Protein AF-A0A365MPL0-F1 (afdb_monomer)

Sequence (201 aa):
MAAFGKLQAALAAATNEVTVAAANINFDFTLVKYEAPKEFRPIEGYLTTTRKQDAETGNSHVVARRLGALFSGICPDSPNLIGAYGARVSEISKTATQKVSQEYSKSIFASYVGVDATSIWAAATSSTTAIHVHLLACMLAELWDASEATSIWAELVAERRKEISYRLEQEEALHFGLASAAVQQEITRDQLASWDASARA

Structure (mmCIF, N/CA/C/O backbone):
data_AF-A0A365MPL0-F1
#
_entry.id   AF-A0A365MPL0-F1
#
loop_
_atom_site.group_PDB
_atom_site.id
_atom_site.type_symbol
_atom_site.label_atom_id
_atom_site.label_alt_id
_atom_site.label_comp_id
_atom_site.label_asym_id
_atom_site.label_entity_id
_atom_site.label_seq_id
_atom_site.pdbx_PDB_ins_code
_atom_site.Cartn_x
_atom_site.Cartn_y
_atom_site.Cartn_z
_atom_site.occupancy
_atom_site.B_iso_or_equiv
_atom_site.auth_seq_id
_atom_site.auth_comp_id
_atom_site.auth_asym_id
_atom_site.auth_atom_id
_atom_site.pdbx_PDB_model_num
ATOM 1 N N . MET A 1 1 ? -11.851 19.244 19.433 1.00 38.84 1 MET A N 1
ATOM 2 C CA . MET A 1 1 ? -11.043 19.418 20.664 1.00 38.84 1 MET A CA 1
ATOM 3 C C . MET A 1 1 ? -11.535 18.565 21.839 1.00 38.84 1 MET A C 1
ATOM 5 O O . MET A 1 1 ? -10.701 17.934 22.464 1.00 38.84 1 MET A O 1
ATOM 9 N N . ALA A 1 2 ? -12.842 18.465 22.130 1.00 38.34 2 ALA A N 1
ATOM 10 C CA . ALA A 1 2 ? -13.335 17.670 23.273 1.00 38.34 2 ALA A CA 1
ATOM 11 C C . ALA A 1 2 ? -13.286 16.132 23.086 1.00 38.34 2 ALA A C 1
ATOM 13 O O . ALA A 1 2 ? -13.093 15.412 24.060 1.00 38.34 2 ALA A O 1
ATOM 14 N N . ALA A 1 3 ? -13.419 15.628 21.852 1.00 39.94 3 ALA A N 1
ATOM 15 C CA . ALA A 1 3 ? -13.413 14.185 21.562 1.00 39.94 3 ALA A CA 1
ATOM 16 C C . ALA A 1 3 ? -12.040 13.526 21.806 1.00 39.94 3 ALA A C 1
ATOM 18 O O . ALA A 1 3 ? -11.967 12.444 22.374 1.00 39.94 3 ALA A O 1
ATOM 19 N N . PHE A 1 4 ? -10.945 14.223 21.480 1.00 42.00 4 PHE A N 1
ATOM 20 C CA . PHE A 1 4 ? -9.581 13.749 21.747 1.00 42.00 4 PHE A CA 1
ATOM 21 C C . PHE A 1 4 ? -9.313 13.566 23.245 1.00 42.00 4 PHE A C 1
ATOM 23 O O . PHE A 1 4 ? -8.773 12.542 23.649 1.00 42.00 4 PHE A O 1
ATOM 30 N N . GLY A 1 5 ? -9.755 14.515 24.079 1.00 41.91 5 GLY A N 1
ATOM 31 C CA . GLY A 1 5 ? -9.593 14.424 25.533 1.00 41.91 5 GLY A CA 1
ATOM 32 C C . GLY A 1 5 ? -10.387 13.273 26.156 1.00 41.91 5 GLY A C 1
ATOM 33 O O . GLY A 1 5 ? -9.895 12.619 27.070 1.00 41.91 5 GLY A O 1
ATOM 34 N N . LYS A 1 6 ? -11.582 12.977 25.628 1.00 47.12 6 LYS A N 1
ATOM 35 C CA . LYS A 1 6 ? -12.392 11.834 26.078 1.00 47.12 6 LYS A CA 1
ATOM 36 C C . LYS A 1 6 ? -11.788 10.495 25.677 1.00 47.12 6 LYS A C 1
ATOM 38 O O . LYS A 1 6 ? -11.823 9.570 26.473 1.00 47.12 6 LYS A O 1
ATOM 43 N N . LEU A 1 7 ? -11.190 10.406 24.495 1.00 44.78 7 LEU A N 1
ATOM 44 C CA . LEU A 1 7 ? -10.590 9.172 23.995 1.00 44.78 7 LEU A CA 1
ATOM 45 C C . LEU A 1 7 ? -9.280 8.835 24.724 1.00 44.78 7 LEU A C 1
ATOM 47 O O . LEU A 1 7 ? -9.023 7.683 25.062 1.00 44.78 7 LEU A O 1
ATOM 51 N N . GLN A 1 8 ? -8.504 9.865 25.063 1.00 49.88 8 GLN A N 1
ATOM 52 C CA . GLN A 1 8 ? -7.317 9.749 25.909 1.00 49.88 8 GLN A CA 1
ATOM 53 C C . GLN A 1 8 ? -7.688 9.372 27.354 1.00 49.88 8 GLN A C 1
ATOM 55 O O . GLN A 1 8 ? -7.015 8.548 27.969 1.00 49.88 8 GLN A O 1
ATOM 60 N N . ALA A 1 9 ? -8.799 9.911 27.871 1.00 53.44 9 ALA A N 1
ATOM 61 C CA . ALA A 1 9 ? -9.342 9.555 29.180 1.00 53.44 9 ALA A CA 1
ATOM 62 C C . ALA A 1 9 ? -9.970 8.148 29.215 1.00 53.44 9 ALA A C 1
ATOM 64 O O . ALA A 1 9 ? -9.783 7.443 30.198 1.00 53.44 9 ALA A O 1
ATOM 65 N N . ALA A 1 10 ? -10.656 7.705 28.156 1.00 48.22 10 ALA A N 1
ATOM 66 C CA . ALA A 1 10 ? -11.228 6.360 28.047 1.00 48.22 10 ALA A CA 1
ATOM 67 C C . ALA A 1 10 ? -10.131 5.288 27.955 1.00 48.22 10 ALA A C 1
ATOM 69 O O . ALA A 1 10 ? -10.213 4.258 28.617 1.00 48.22 10 ALA A O 1
ATOM 70 N N . LEU A 1 11 ? -9.046 5.567 27.224 1.00 47.78 11 LEU A N 1
ATOM 71 C CA . LEU A 1 11 ? -7.861 4.705 27.182 1.00 47.78 11 LEU A CA 1
ATOM 72 C C . LEU A 1 11 ? -7.156 4.625 28.552 1.00 47.78 11 LEU A C 1
ATOM 74 O O . LEU A 1 11 ? -6.665 3.564 28.940 1.00 47.78 11 LEU A O 1
ATOM 78 N N . ALA A 1 12 ? -7.144 5.730 29.305 1.00 50.91 12 ALA A N 1
ATOM 79 C CA . ALA A 1 12 ? -6.619 5.775 30.671 1.00 50.91 12 ALA A CA 1
ATOM 80 C C . ALA A 1 12 ? -7.545 5.094 31.699 1.00 50.91 12 ALA A C 1
ATOM 82 O O . ALA A 1 12 ? -7.057 4.521 32.666 1.00 50.91 12 ALA A O 1
ATOM 83 N N . ALA A 1 13 ? -8.866 5.128 31.496 1.00 48.34 13 ALA A N 1
ATOM 84 C CA . ALA A 1 13 ? -9.850 4.514 32.388 1.00 48.34 13 ALA A CA 1
ATOM 85 C C . ALA A 1 13 ? -9.992 2.997 32.168 1.00 48.34 13 ALA A C 1
ATOM 87 O O . ALA A 1 13 ? -10.250 2.262 33.117 1.00 48.34 13 ALA A O 1
ATOM 88 N N . ALA A 1 14 ? -9.777 2.513 30.940 1.00 44.69 14 ALA A N 1
ATOM 89 C CA . ALA A 1 14 ? -9.895 1.098 30.578 1.00 44.69 14 ALA A CA 1
ATOM 90 C C . ALA A 1 14 ? -8.684 0.232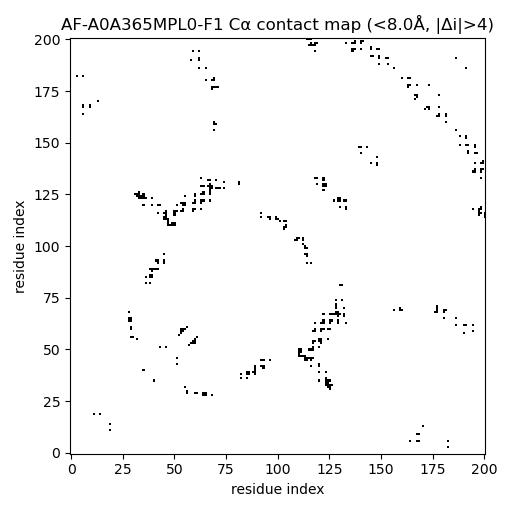 30.985 1.00 44.69 14 ALA A C 1
ATOM 92 O O . ALA A 1 14 ? -8.617 -0.943 30.620 1.00 44.69 14 ALA A O 1
ATOM 93 N N . THR A 1 15 ? -7.696 0.778 31.703 1.00 43.72 15 THR A N 1
ATOM 94 C CA . THR A 1 15 ? -6.410 0.106 31.891 1.00 43.72 15 THR A CA 1
ATOM 95 C C . THR A 1 15 ? -6.019 -0.095 33.353 1.00 43.72 15 THR A C 1
ATOM 97 O O . THR A 1 15 ? -5.701 0.842 34.077 1.00 43.72 15 THR A O 1
ATOM 100 N N . ASN A 1 16 ? -5.943 -1.370 33.760 1.00 47.88 16 ASN A N 1
ATOM 101 C CA . ASN A 1 16 ? -5.122 -1.797 34.896 1.00 47.88 16 ASN A CA 1
ATOM 102 C C . ASN A 1 16 ? -3.724 -1.175 34.759 1.00 47.88 16 ASN A C 1
ATOM 104 O O . ASN A 1 16 ? -3.159 -1.179 33.660 1.00 47.88 16 ASN A O 1
ATOM 108 N N . GLU A 1 17 ? -3.181 -0.685 35.876 1.00 43.59 17 GLU A N 1
ATOM 109 C CA . GLU A 1 17 ? -1.997 0.187 36.012 1.00 43.59 17 GLU A CA 1
ATOM 110 C C . GLU A 1 17 ? -0.754 -0.245 35.203 1.00 43.59 17 GLU A C 1
ATOM 112 O O . GLU A 1 17 ? 0.076 0.584 34.836 1.00 43.59 17 GLU A O 1
ATOM 117 N N . VAL A 1 18 ? -0.650 -1.523 34.829 1.00 42.03 18 VAL A N 1
ATOM 118 C CA . VAL A 1 18 ? 0.410 -2.069 33.961 1.00 42.03 18 VAL A CA 1
ATOM 119 C C . VAL A 1 18 ? 0.330 -1.546 32.513 1.00 42.03 18 VAL A C 1
ATOM 121 O O . VAL A 1 18 ? 1.351 -1.419 31.839 1.00 42.03 18 VAL A O 1
ATOM 124 N N . THR A 1 19 ? -0.855 -1.181 32.022 1.00 43.38 19 THR A N 1
ATOM 125 C CA . THR A 1 19 ? -1.060 -0.723 30.633 1.00 43.38 19 THR A CA 1
ATOM 126 C C . THR A 1 19 ? -0.841 0.785 30.467 1.00 43.38 19 THR A C 1
ATOM 128 O O . THR A 1 19 ? -0.539 1.232 29.365 1.00 43.38 19 THR A O 1
ATOM 131 N N . VAL A 1 20 ? -0.909 1.576 31.547 1.00 43.88 20 VAL A N 1
ATOM 132 C CA . VAL A 1 20 ? -0.577 3.017 31.523 1.00 43.88 20 VAL A CA 1
ATOM 133 C C . VAL A 1 20 ? 0.897 3.223 31.159 1.00 43.88 20 VAL A C 1
ATOM 135 O O . VAL A 1 20 ? 1.236 4.134 30.404 1.00 43.88 20 VAL A O 1
ATOM 138 N N . ALA A 1 21 ? 1.773 2.311 31.594 1.00 37.91 21 ALA A N 1
ATOM 139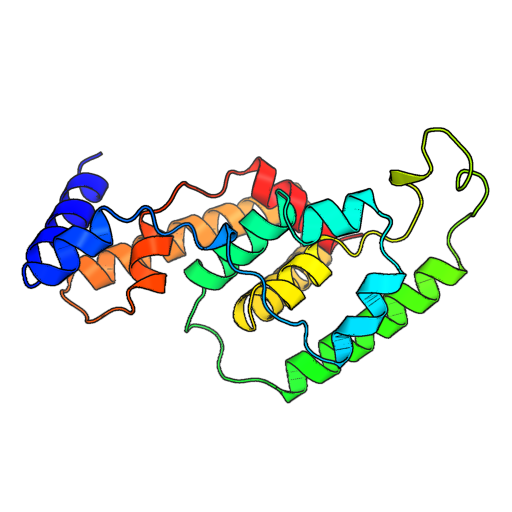 C CA . ALA A 1 21 ? 3.161 2.285 31.147 1.00 37.91 21 ALA A CA 1
ATOM 140 C C . ALA A 1 21 ? 3.279 1.984 29.639 1.00 37.91 21 ALA A C 1
ATOM 142 O O . ALA A 1 21 ? 4.121 2.577 28.976 1.00 37.91 21 ALA A O 1
ATOM 143 N N . ALA A 1 22 ? 2.403 1.140 29.077 1.00 40.41 22 ALA A N 1
ATOM 144 C CA . ALA A 1 22 ? 2.371 0.827 27.645 1.00 40.41 22 ALA A CA 1
ATOM 145 C C . ALA A 1 22 ? 1.732 1.931 26.779 1.00 40.41 22 ALA A C 1
ATOM 147 O O . ALA A 1 22 ? 2.114 2.082 25.625 1.00 40.41 22 ALA A O 1
ATOM 148 N N . ALA A 1 23 ? 0.822 2.745 27.324 1.00 41.84 23 ALA A N 1
ATOM 149 C CA . ALA A 1 23 ? 0.284 3.930 26.646 1.00 41.84 23 ALA A CA 1
ATOM 150 C C . ALA A 1 23 ? 1.314 5.073 26.538 1.00 41.84 23 ALA A C 1
ATOM 152 O O . ALA A 1 23 ? 1.226 5.896 25.629 1.00 41.84 23 ALA A O 1
ATOM 153 N N . ASN A 1 24 ? 2.308 5.106 27.435 1.00 39.41 24 ASN A N 1
ATOM 154 C CA . ASN A 1 24 ? 3.452 6.023 27.360 1.00 39.41 24 ASN A CA 1
ATOM 155 C C . ASN A 1 24 ? 4.632 5.443 26.548 1.00 39.41 24 ASN A C 1
ATOM 157 O O . ASN A 1 24 ? 5.617 6.135 26.288 1.00 39.41 24 ASN A O 1
ATOM 161 N N . ILE A 1 25 ? 4.533 4.182 26.109 1.00 42.97 25 ILE A N 1
ATOM 162 C CA . ILE A 1 25 ? 5.350 3.671 25.011 1.00 42.97 25 ILE A CA 1
ATOM 163 C C . ILE A 1 25 ? 4.675 4.189 23.749 1.00 42.97 25 ILE A C 1
ATOM 165 O O . ILE A 1 25 ? 3.602 3.738 23.362 1.00 42.97 25 ILE A O 1
ATOM 169 N N . ASN A 1 26 ? 5.303 5.178 23.129 1.00 49.19 26 ASN A N 1
ATOM 170 C CA . ASN A 1 26 ? 4.944 5.712 21.825 1.00 49.19 26 ASN A CA 1
ATOM 171 C C . ASN A 1 26 ? 5.080 4.575 20.785 1.00 49.19 26 ASN A C 1
ATOM 173 O O . ASN A 1 26 ? 6.121 4.437 20.145 1.00 49.19 26 ASN A O 1
ATOM 177 N N . PHE A 1 27 ? 4.103 3.659 20.725 1.00 53.62 27 PHE A N 1
ATOM 178 C CA . PHE A 1 27 ? 4.172 2.462 19.889 1.00 53.62 27 PHE A CA 1
ATOM 179 C C . PHE A 1 27 ? 3.995 2.883 18.437 1.00 53.62 27 PHE A C 1
ATOM 181 O O . PHE A 1 27 ? 2.883 2.979 17.921 1.00 53.62 27 PHE A O 1
ATOM 188 N N . ASP A 1 28 ? 5.107 3.176 17.780 1.00 62.34 28 ASP A N 1
ATOM 189 C CA . ASP A 1 28 ? 5.109 3.545 16.380 1.00 62.34 28 ASP A CA 1
ATOM 190 C C . ASP A 1 28 ? 5.045 2.275 15.519 1.00 62.34 28 ASP A C 1
ATOM 192 O O . ASP A 1 28 ? 6.039 1.573 15.316 1.00 62.34 28 ASP A O 1
ATOM 196 N N . PHE A 1 29 ? 3.848 1.956 15.012 1.00 64.38 29 PHE A N 1
ATOM 197 C CA . PHE A 1 29 ? 3.633 0.798 14.138 1.00 64.38 29 PHE A CA 1
ATOM 198 C C . PHE A 1 29 ? 4.516 0.847 12.889 1.00 64.38 29 PHE A C 1
ATOM 200 O O . PHE A 1 29 ? 4.746 -0.203 12.290 1.00 64.38 29 PHE A O 1
ATOM 207 N N . THR A 1 30 ? 5.017 2.023 12.511 1.00 68.25 30 THR A N 1
ATOM 208 C CA . THR A 1 30 ? 5.855 2.229 11.327 1.00 68.25 30 THR A CA 1
ATOM 209 C C . THR A 1 30 ? 7.258 1.635 11.459 1.00 68.25 30 THR A C 1
ATOM 211 O O . THR A 1 30 ? 7.960 1.515 10.466 1.00 68.25 30 THR A O 1
ATOM 214 N N . LEU A 1 31 ? 7.660 1.205 12.660 1.00 70.94 31 LEU A N 1
ATOM 215 C CA . LEU A 1 31 ? 8.959 0.567 12.894 1.00 70.94 31 LEU A CA 1
ATOM 216 C C . LEU A 1 31 ? 8.960 -0.945 12.606 1.00 70.94 31 LEU A C 1
ATOM 218 O O . LEU A 1 31 ? 10.016 -1.576 12.636 1.00 70.94 31 LEU A O 1
ATOM 222 N N . VAL A 1 32 ? 7.791 -1.549 12.359 1.00 74.06 32 VAL A N 1
ATOM 223 C CA . VAL A 1 32 ? 7.650 -3.004 12.190 1.00 74.06 32 VAL A CA 1
ATOM 224 C C . VAL A 1 32 ? 7.473 -3.363 10.717 1.0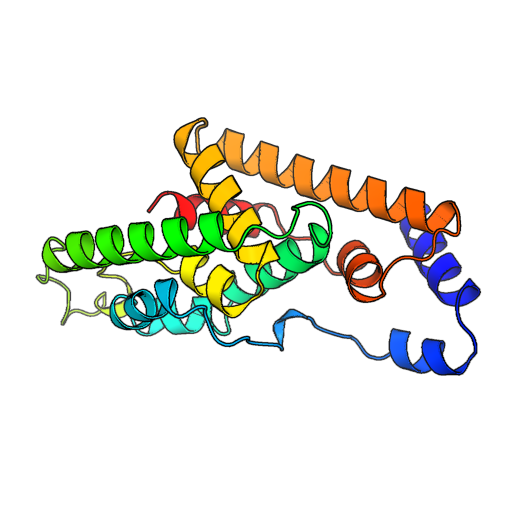0 74.06 32 VAL A C 1
ATOM 226 O O . VAL A 1 32 ? 6.401 -3.160 10.146 1.00 74.06 32 VAL A O 1
ATOM 229 N N . LYS A 1 33 ? 8.512 -3.975 10.139 1.00 78.69 33 LYS A N 1
ATOM 230 C CA . LYS A 1 33 ? 8.501 -4.579 8.801 1.00 78.69 33 LYS A CA 1
ATOM 231 C C . LYS A 1 33 ? 8.170 -6.069 8.889 1.00 78.69 33 LYS A C 1
ATOM 233 O O . LYS A 1 33 ? 8.739 -6.791 9.706 1.00 78.69 33 LYS A O 1
ATOM 238 N N . TYR A 1 34 ? 7.291 -6.527 8.007 1.00 85.31 34 TYR A N 1
ATOM 239 C CA . TYR A 1 34 ? 6.932 -7.931 7.839 1.00 85.31 34 TYR A CA 1
ATOM 240 C C . TYR A 1 34 ? 7.568 -8.505 6.575 1.00 85.31 34 TYR A C 1
ATOM 242 O O . TYR A 1 34 ? 7.879 -7.790 5.618 1.00 85.31 34 TYR A O 1
ATOM 250 N N . GLU A 1 35 ? 7.757 -9.821 6.569 1.00 89.56 35 GLU A N 1
ATOM 251 C CA . GLU A 1 35 ? 8.157 -10.537 5.364 1.00 89.56 35 GLU A CA 1
ATOM 252 C C . GLU A 1 35 ? 6.998 -10.541 4.359 1.00 89.56 35 GLU A C 1
ATOM 254 O O . GLU A 1 35 ? 5.874 -10.920 4.695 1.00 89.56 35 GLU A O 1
ATOM 259 N N . ALA A 1 36 ? 7.272 -10.113 3.124 1.00 93.38 36 ALA A N 1
ATOM 260 C CA . ALA A 1 36 ? 6.261 -10.078 2.076 1.00 93.38 36 ALA A CA 1
ATOM 261 C C . ALA A 1 36 ? 5.799 -11.499 1.697 1.00 93.38 36 ALA A C 1
ATOM 263 O O . ALA A 1 36 ? 6.636 -12.414 1.609 1.00 93.38 36 ALA A O 1
ATOM 264 N N . PRO A 1 37 ? 4.499 -11.701 1.390 1.00 96.06 37 PRO A N 1
ATOM 265 C CA . PRO A 1 37 ? 4.023 -12.972 0.862 1.00 96.06 37 PRO A CA 1
ATOM 266 C C . PRO A 1 37 ? 4.797 -13.366 -0.400 1.00 96.06 37 PRO A C 1
ATOM 268 O O . PRO A 1 37 ? 5.239 -12.515 -1.179 1.00 96.06 37 PRO A O 1
ATOM 271 N N . LYS A 1 38 ? 4.980 -14.675 -0.605 1.00 96.81 38 LYS A N 1
ATOM 272 C CA . LYS A 1 38 ? 5.845 -15.221 -1.666 1.00 96.81 38 LYS A CA 1
ATOM 273 C C . LYS A 1 38 ? 5.477 -14.700 -3.060 1.00 96.81 38 LYS A C 1
ATOM 275 O O . LYS A 1 38 ? 6.364 -14.502 -3.884 1.00 96.81 38 LYS A O 1
ATOM 280 N N . GLU A 1 39 ? 4.196 -14.437 -3.297 1.00 97.62 39 GLU A N 1
ATOM 281 C CA . GLU A 1 39 ? 3.651 -13.947 -4.560 1.00 97.62 39 GLU A CA 1
ATOM 282 C C . GLU A 1 39 ? 4.095 -12.514 -4.888 1.00 97.62 39 GLU A C 1
ATOM 284 O O . GLU A 1 39 ? 4.153 -12.161 -6.062 1.00 97.62 39 GLU A O 1
ATOM 289 N N . PHE A 1 40 ? 4.458 -11.711 -3.881 1.00 97.44 40 PHE A N 1
ATOM 290 C CA . PHE A 1 40 ? 4.909 -10.323 -4.039 1.00 97.44 40 PHE A CA 1
ATOM 291 C C . PHE A 1 40 ? 6.434 -10.194 -4.102 1.00 97.44 40 PHE A C 1
ATOM 293 O O . PHE A 1 40 ? 6.937 -9.166 -4.543 1.00 97.44 40 PHE A O 1
ATOM 300 N N . ARG A 1 41 ? 7.199 -11.219 -3.692 1.00 95.69 41 ARG A N 1
ATOM 301 C CA . ARG A 1 41 ? 8.674 -11.153 -3.641 1.00 95.69 41 ARG A CA 1
ATOM 302 C C . ARG A 1 41 ? 9.356 -10.682 -4.930 1.00 95.69 41 ARG A C 1
ATOM 304 O O . ARG A 1 41 ? 10.322 -9.934 -4.812 1.00 95.69 41 ARG A O 1
ATOM 311 N N . PRO A 1 42 ? 8.907 -11.061 -6.145 1.00 95.94 42 PRO A N 1
ATOM 312 C CA . PRO A 1 42 ? 9.544 -10.577 -7.369 1.00 95.94 42 PRO A CA 1
ATOM 313 C C . PRO A 1 42 ? 9.577 -9.046 -7.491 1.00 95.94 42 PRO A C 1
ATOM 315 O O . PRO A 1 42 ? 10.507 -8.517 -8.096 1.00 95.94 42 PRO A O 1
ATOM 318 N N . ILE A 1 43 ? 8.608 -8.344 -6.889 1.00 95.25 43 ILE A N 1
ATOM 319 C CA . ILE A 1 43 ? 8.482 -6.879 -6.936 1.00 95.25 43 ILE A CA 1
ATOM 320 C C . ILE A 1 43 ? 9.717 -6.184 -6.361 1.00 95.25 43 ILE A C 1
ATOM 322 O O . ILE A 1 43 ? 10.152 -5.171 -6.906 1.00 95.25 43 ILE A O 1
ATOM 326 N N . GLU A 1 44 ? 10.332 -6.755 -5.323 1.00 93.62 44 GLU A N 1
ATOM 327 C CA . GLU A 1 44 ? 11.547 -6.215 -4.704 1.00 93.62 44 GLU A CA 1
ATOM 328 C C . GLU A 1 44 ? 12.666 -5.978 -5.730 1.00 93.62 44 GLU A C 1
ATOM 330 O O . GLU A 1 44 ? 13.381 -4.980 -5.655 1.00 93.62 44 GLU A O 1
ATOM 335 N N . GLY A 1 45 ? 12.796 -6.877 -6.712 1.00 91.44 45 GLY A N 1
ATOM 336 C CA . GLY A 1 45 ? 13.811 -6.804 -7.764 1.00 91.44 45 GLY A CA 1
ATOM 337 C C . GLY A 1 45 ? 13.486 -5.827 -8.897 1.00 91.44 45 GLY A C 1
ATOM 338 O O . GLY A 1 45 ? 14.331 -5.611 -9.764 1.00 91.44 45 GLY A O 1
ATOM 339 N N . TYR A 1 46 ? 12.281 -5.253 -8.919 1.00 91.50 46 TYR A N 1
ATOM 340 C CA . TYR A 1 46 ? 11.839 -4.292 -9.937 1.00 91.50 46 TYR A CA 1
ATOM 341 C C . TYR A 1 46 ? 11.894 -2.840 -9.453 1.00 91.50 46 TYR A C 1
ATOM 343 O O . TYR A 1 46 ? 11.807 -1.919 -10.264 1.00 91.50 46 TYR A O 1
ATOM 351 N N . LEU A 1 47 ? 12.055 -2.630 -8.147 1.00 91.38 47 LEU A N 1
ATOM 352 C CA . LEU A 1 47 ? 12.169 -1.306 -7.550 1.00 91.38 47 LEU A CA 1
ATOM 353 C C . LEU A 1 47 ? 13.583 -0.747 -7.700 1.00 91.38 47 LEU A C 1
ATOM 355 O O . LEU A 1 47 ? 14.579 -1.446 -7.515 1.00 91.38 47 LEU A O 1
ATOM 359 N N . THR A 1 48 ? 13.674 0.558 -7.955 1.00 90.75 48 THR A N 1
ATOM 360 C CA . THR A 1 48 ? 14.933 1.288 -7.780 1.00 90.75 48 THR A CA 1
ATOM 361 C C . THR A 1 48 ? 15.293 1.361 -6.297 1.00 90.75 48 THR A C 1
ATOM 363 O O . THR A 1 48 ? 14.427 1.260 -5.425 1.00 90.75 48 THR A O 1
ATOM 366 N N . THR A 1 49 ? 16.571 1.598 -5.990 1.00 90.06 49 THR A N 1
ATOM 367 C CA . THR A 1 49 ? 17.055 1.703 -4.603 1.00 90.06 49 THR A CA 1
ATOM 368 C C . THR A 1 49 ? 16.246 2.706 -3.778 1.00 90.06 49 THR A C 1
ATOM 370 O O . THR A 1 49 ? 15.862 2.402 -2.652 1.00 90.06 49 THR A O 1
ATOM 373 N N . THR A 1 50 ? 15.931 3.874 -4.347 1.00 91.81 50 THR A N 1
ATOM 374 C CA . THR A 1 50 ? 15.161 4.923 -3.664 1.00 91.81 50 THR A CA 1
ATOM 375 C C . THR A 1 50 ? 13.721 4.498 -3.397 1.00 91.81 50 THR A C 1
ATOM 377 O O . THR A 1 50 ? 13.244 4.662 -2.278 1.00 91.81 50 THR A O 1
ATOM 380 N N . ARG A 1 51 ? 13.039 3.899 -4.382 1.00 93.50 51 ARG A N 1
ATOM 381 C CA . ARG A 1 51 ? 11.663 3.412 -4.204 1.00 93.50 51 ARG A CA 1
ATOM 382 C C . ARG A 1 51 ? 11.590 2.264 -3.205 1.00 93.50 51 ARG A C 1
ATOM 384 O O . ARG A 1 51 ? 10.713 2.244 -2.350 1.00 93.50 51 ARG A O 1
ATOM 391 N N . LYS A 1 52 ? 12.551 1.340 -3.247 1.00 93.50 52 LYS A N 1
ATOM 392 C CA . LYS A 1 52 ? 12.659 0.271 -2.251 1.00 93.50 52 LYS A CA 1
ATOM 393 C C . LYS A 1 52 ? 12.845 0.841 -0.845 1.00 93.50 52 LYS A C 1
ATOM 395 O O . LYS A 1 52 ? 12.147 0.426 0.072 1.00 93.50 52 LYS A O 1
ATOM 400 N N . GLN A 1 53 ? 13.745 1.809 -0.678 1.00 93.56 53 GLN A N 1
ATOM 401 C CA . GLN A 1 53 ? 13.960 2.456 0.615 1.00 93.56 53 GLN A CA 1
ATOM 402 C C . GLN A 1 53 ? 12.687 3.146 1.125 1.00 93.56 53 GLN A C 1
ATOM 404 O O . GLN A 1 53 ? 12.345 2.987 2.299 1.00 93.56 53 GLN A O 1
ATOM 409 N N . ASP A 1 54 ? 11.963 3.858 0.257 1.00 94.12 54 ASP A N 1
ATOM 410 C CA . ASP A 1 54 ? 10.710 4.518 0.635 1.00 94.12 54 ASP A CA 1
ATOM 411 C C . ASP A 1 54 ? 9.610 3.518 1.029 1.00 94.12 54 ASP A C 1
ATOM 413 O O . ASP A 1 54 ? 8.922 3.698 2.035 1.00 94.12 54 ASP A O 1
ATOM 417 N N . ALA A 1 55 ? 9.498 2.414 0.292 1.00 94.56 55 ALA A N 1
ATOM 418 C CA . ALA A 1 55 ? 8.531 1.358 0.566 1.00 94.56 55 ALA A CA 1
ATOM 419 C C . ALA A 1 55 ? 8.828 0.560 1.846 1.00 94.56 55 ALA A C 1
ATOM 421 O O . ALA A 1 55 ? 7.907 0.050 2.481 1.00 94.56 55 ALA A O 1
ATOM 422 N N . GLU A 1 56 ? 10.098 0.437 2.236 1.00 93.06 56 GLU A N 1
ATOM 423 C CA . GLU A 1 56 ? 10.500 -0.378 3.388 1.00 93.06 56 GLU A CA 1
ATOM 424 C C . GLU A 1 56 ? 10.711 0.418 4.674 1.00 93.06 56 GLU A C 1
ATOM 426 O O . GLU A 1 56 ? 10.601 -0.148 5.758 1.00 93.06 56 GLU A O 1
ATOM 431 N N . THR A 1 57 ? 11.067 1.699 4.562 1.00 90.75 57 THR A N 1
ATOM 432 C CA . THR A 1 57 ? 11.456 2.537 5.712 1.00 90.75 57 THR A CA 1
ATOM 433 C C . THR A 1 57 ? 11.015 3.995 5.601 1.00 90.75 57 THR A C 1
ATOM 435 O O . THR A 1 57 ? 11.169 4.748 6.559 1.00 90.75 57 THR A O 1
ATOM 438 N N . GLY A 1 58 ? 10.505 4.419 4.443 1.00 92.12 58 GLY A N 1
ATOM 439 C CA . GLY A 1 58 ? 10.128 5.805 4.194 1.00 92.12 58 GLY A CA 1
ATOM 440 C C . GLY A 1 58 ? 8.646 6.085 4.403 1.00 92.12 58 GLY A C 1
ATOM 441 O O . GLY A 1 58 ? 7.946 5.431 5.179 1.00 92.12 58 GLY A O 1
ATOM 442 N N . ASN A 1 59 ? 8.160 7.105 3.705 1.00 92.88 59 ASN A N 1
ATOM 443 C CA . ASN A 1 59 ? 6.811 7.614 3.894 1.00 92.88 59 ASN A CA 1
ATOM 444 C C . ASN A 1 59 ? 5.760 6.631 3.363 1.00 92.88 59 ASN A C 1
ATOM 446 O O . ASN A 1 59 ? 4.727 6.447 4.004 1.00 92.88 59 ASN A O 1
ATOM 450 N N . SER A 1 60 ? 6.032 5.945 2.248 1.00 95.12 60 SER A N 1
ATOM 451 C CA . SER A 1 60 ? 5.121 4.915 1.732 1.00 95.12 60 SER A CA 1
ATOM 452 C C . SER A 1 60 ? 4.940 3.764 2.724 1.00 95.12 60 SER A C 1
ATOM 454 O O . SER A 1 60 ? 3.813 3.313 2.937 1.00 95.12 60 SER A O 1
ATOM 456 N N . HIS A 1 61 ? 6.019 3.343 3.398 1.00 94.81 61 HIS A N 1
ATOM 457 C CA . HIS A 1 61 ? 5.943 2.368 4.489 1.00 94.81 61 HIS A CA 1
ATOM 458 C C . HIS A 1 61 ? 5.040 2.861 5.627 1.00 94.81 61 HIS A C 1
ATOM 460 O O . HIS A 1 61 ? 4.112 2.168 6.050 1.00 94.81 61 HIS A O 1
ATOM 466 N N . VAL A 1 62 ? 5.276 4.091 6.093 1.00 92.81 62 VAL A N 1
ATOM 467 C CA . VAL A 1 62 ? 4.505 4.717 7.175 1.00 92.81 62 VAL A CA 1
ATOM 468 C C . VAL A 1 62 ? 3.011 4.745 6.847 1.00 92.81 62 VAL A C 1
ATOM 470 O O . VAL A 1 62 ? 2.186 4.363 7.681 1.00 92.81 62 VAL A O 1
ATOM 473 N N . VAL A 1 63 ? 2.652 5.163 5.631 1.00 95.31 63 VAL A N 1
ATOM 474 C CA . VAL A 1 63 ? 1.256 5.239 5.182 1.00 95.31 63 VAL A CA 1
ATOM 475 C C . VAL A 1 63 ? 0.625 3.849 5.111 1.00 95.31 63 VAL A C 1
ATOM 477 O O . VAL A 1 63 ? -0.454 3.652 5.673 1.00 95.31 63 VAL A O 1
ATOM 480 N N . ALA A 1 64 ? 1.309 2.865 4.520 1.00 96.19 64 ALA A N 1
ATOM 481 C CA . ALA A 1 64 ? 0.822 1.488 4.440 1.00 96.19 64 ALA A CA 1
ATOM 482 C C . ALA A 1 64 ? 0.569 0.876 5.829 1.00 96.19 64 ALA A C 1
ATOM 484 O O . ALA A 1 64 ? -0.477 0.264 6.060 1.00 96.19 64 ALA A O 1
ATOM 485 N N . ARG A 1 65 ? 1.483 1.087 6.785 1.00 92.44 65 ARG A N 1
ATOM 486 C CA . ARG A 1 65 ? 1.335 0.624 8.175 1.00 92.44 65 ARG A CA 1
ATOM 487 C C . ARG A 1 65 ? 0.162 1.290 8.881 1.00 92.44 65 ARG A C 1
ATOM 489 O O . ARG A 1 65 ? -0.636 0.598 9.513 1.00 92.44 65 ARG A O 1
ATOM 496 N N . ARG A 1 66 ? 0.032 2.615 8.755 1.00 92.81 66 ARG A N 1
ATOM 497 C CA . ARG A 1 66 ? -1.061 3.380 9.375 1.00 92.81 66 ARG A CA 1
ATOM 498 C C . ARG A 1 66 ? -2.419 2.971 8.811 1.00 92.81 66 ARG A C 1
ATOM 500 O O . ARG A 1 66 ? -3.330 2.701 9.589 1.00 92.81 66 ARG A O 1
ATOM 507 N N . LEU A 1 67 ? -2.550 2.861 7.488 1.00 94.44 67 LEU A N 1
ATOM 508 C CA . LEU A 1 67 ? -3.790 2.399 6.860 1.00 94.44 67 LEU A CA 1
ATOM 509 C C . LEU A 1 67 ? -4.091 0.939 7.224 1.00 94.44 67 LEU A C 1
ATOM 511 O O . LEU A 1 67 ? -5.206 0.627 7.631 1.00 94.44 67 LEU A O 1
ATOM 515 N N . GLY A 1 68 ? -3.099 0.048 7.162 1.00 93.38 68 GLY A N 1
ATOM 516 C CA . GLY A 1 68 ? -3.276 -1.356 7.534 1.00 93.38 68 GLY A CA 1
ATOM 517 C C . GLY A 1 68 ? -3.722 -1.544 8.988 1.00 93.38 68 GLY A C 1
ATOM 518 O O . GLY A 1 68 ? -4.538 -2.419 9.272 1.00 93.38 68 GLY A O 1
ATOM 519 N N . ALA A 1 69 ? -3.231 -0.714 9.912 1.00 90.94 69 ALA A N 1
ATOM 520 C CA . ALA A 1 69 ? -3.676 -0.725 11.302 1.00 90.94 69 ALA A CA 1
ATOM 521 C C . ALA A 1 69 ? -5.089 -0.134 11.466 1.00 90.94 69 ALA A C 1
ATOM 523 O O . ALA A 1 69 ? -5.915 -0.717 12.167 1.00 90.94 69 ALA A O 1
ATOM 524 N N . LEU A 1 70 ? -5.394 0.978 10.787 1.00 92.25 70 LEU A N 1
ATOM 525 C CA . LEU A 1 70 ? -6.686 1.667 10.881 1.00 92.25 70 LEU A CA 1
ATOM 526 C C . LEU A 1 70 ? -7.855 0.835 10.321 1.00 92.25 70 LEU A C 1
ATOM 528 O O . LEU A 1 70 ? -8.955 0.831 10.878 1.00 92.25 70 LEU A O 1
ATOM 532 N N . PHE A 1 71 ? -7.608 0.098 9.238 1.00 93.81 71 PHE A N 1
ATOM 533 C CA . PHE A 1 71 ? -8.596 -0.767 8.587 1.00 93.81 71 PHE A CA 1
ATOM 534 C C . PHE A 1 71 ? -8.522 -2.230 9.063 1.00 93.81 71 PHE A C 1
ATOM 536 O O . PHE A 1 71 ? -9.158 -3.116 8.490 1.00 93.81 71 PHE A O 1
ATOM 543 N N . SER A 1 72 ? -7.767 -2.497 10.134 1.00 91.12 72 SER A N 1
ATOM 544 C CA . SER A 1 72 ? -7.668 -3.820 10.756 1.00 91.12 72 SER A CA 1
ATOM 545 C C . SER A 1 72 ? -9.047 -4.373 11.136 1.00 91.12 72 SER A C 1
ATOM 547 O O . SER A 1 72 ? -9.888 -3.659 11.691 1.00 91.12 72 SER A O 1
ATOM 549 N N . GLY A 1 73 ? -9.269 -5.655 10.830 1.00 88.31 73 GLY A N 1
ATOM 550 C CA . GLY A 1 73 ? -10.488 -6.390 11.175 1.00 88.31 73 GLY A CA 1
ATOM 551 C C . GLY A 1 73 ? -11.704 -6.121 10.283 1.00 88.31 73 GLY A C 1
ATOM 552 O O . GLY A 1 73 ? -12.778 -6.624 10.593 1.00 88.31 73 GLY A O 1
ATOM 553 N N . ILE A 1 74 ? -11.569 -5.342 9.201 1.00 90.62 74 ILE A N 1
ATOM 554 C CA . ILE A 1 74 ? -12.668 -5.116 8.244 1.00 90.62 74 ILE A CA 1
ATOM 555 C C . ILE A 1 74 ? -12.760 -6.256 7.232 1.00 90.62 74 ILE A C 1
ATOM 557 O O . ILE A 1 74 ? -13.835 -6.808 7.004 1.00 90.62 74 ILE A O 1
ATOM 561 N N . CYS A 1 75 ? -11.641 -6.583 6.587 1.00 90.31 75 CYS A N 1
ATOM 562 C CA . CYS A 1 75 ? -11.623 -7.604 5.550 1.00 90.31 75 CYS A CA 1
ATOM 563 C C . CYS A 1 75 ? -11.529 -9.001 6.178 1.00 90.31 75 CYS A C 1
ATOM 565 O O . CYS A 1 75 ? -10.724 -9.200 7.091 1.00 90.31 75 CYS A O 1
ATOM 567 N N . PRO A 1 76 ? -12.301 -9.983 5.679 1.00 92.69 76 PRO A N 1
ATOM 568 C CA . PRO A 1 76 ? -12.136 -11.369 6.086 1.00 92.69 76 PRO A CA 1
ATOM 569 C C . PRO A 1 76 ? -10.813 -11.942 5.562 1.00 92.69 76 PRO A C 1
ATOM 571 O O . PRO A 1 76 ? -10.230 -11.447 4.585 1.00 92.69 76 PRO A O 1
ATOM 574 N N . ASP A 1 77 ? -10.384 -13.049 6.167 1.00 93.19 77 ASP A N 1
ATOM 575 C CA . ASP A 1 77 ? -9.247 -13.821 5.674 1.00 93.19 77 ASP A CA 1
ATOM 576 C C . ASP A 1 77 ? -9.484 -14.253 4.224 1.00 93.19 77 ASP A C 1
ATOM 578 O O . ASP A 1 77 ? -10.435 -14.959 3.889 1.00 93.19 77 ASP A O 1
ATOM 582 N N . SER A 1 78 ? -8.602 -13.796 3.339 1.00 95.88 78 SER A N 1
ATOM 583 C CA . SER A 1 78 ? -8.756 -13.942 1.888 1.00 95.88 78 SER A CA 1
ATOM 584 C C . SER A 1 78 ? -7.430 -14.317 1.210 1.00 95.88 78 SER A C 1
ATOM 586 O O . SER A 1 78 ? -6.957 -13.621 0.308 1.00 95.88 78 SER A O 1
ATOM 588 N N . PRO A 1 79 ? -6.814 -15.451 1.601 1.00 96.12 79 PRO A N 1
ATOM 589 C CA . PRO A 1 79 ? -5.500 -15.860 1.100 1.00 96.12 79 PRO A CA 1
ATOM 590 C C . PRO A 1 79 ? -5.480 -16.074 -0.419 1.00 96.12 79 PRO A C 1
ATOM 592 O O . PRO A 1 79 ? -4.504 -15.721 -1.074 1.00 96.12 79 PRO A O 1
ATOM 595 N N . ASN A 1 80 ? -6.572 -16.583 -1.001 1.00 97.56 80 ASN A N 1
ATOM 596 C CA . ASN A 1 80 ? -6.673 -16.792 -2.448 1.00 97.56 80 ASN A CA 1
ATOM 597 C C . ASN A 1 80 ? -6.673 -15.467 -3.225 1.00 97.56 80 ASN A C 1
ATOM 599 O O . ASN A 1 80 ? -6.035 -15.378 -4.272 1.00 97.56 80 ASN A O 1
ATOM 603 N N . LEU A 1 81 ? -7.353 -14.437 -2.704 1.00 97.12 81 LEU A N 1
ATOM 604 C CA . LEU A 1 81 ? -7.364 -13.105 -3.312 1.00 97.12 81 LEU A CA 1
ATOM 605 C C . LEU A 1 81 ? -5.971 -12.482 -3.251 1.00 97.12 81 LEU A C 1
ATOM 607 O O . LEU A 1 81 ? -5.483 -11.993 -4.261 1.00 97.12 81 LEU A O 1
ATOM 611 N N . ILE A 1 82 ? -5.317 -12.548 -2.090 1.00 97.50 82 ILE A N 1
ATOM 612 C CA . ILE A 1 82 ? -3.961 -12.018 -1.899 1.00 97.50 82 ILE A CA 1
ATOM 613 C C . ILE A 1 82 ? -2.966 -12.725 -2.819 1.00 97.50 82 ILE A C 1
ATOM 615 O O . ILE A 1 82 ? -2.152 -12.062 -3.456 1.00 97.50 82 ILE A O 1
ATOM 619 N N . GLY A 1 83 ? -3.053 -14.053 -2.930 1.00 98.12 83 GLY A N 1
ATOM 620 C CA . GLY A 1 83 ? -2.190 -14.829 -3.814 1.00 98.12 83 GLY A CA 1
ATOM 621 C C . GLY A 1 83 ? -2.395 -14.474 -5.289 1.00 98.12 83 GLY A C 1
ATOM 622 O O . GLY A 1 83 ? -1.428 -14.208 -6.001 1.00 98.12 83 GLY A O 1
ATOM 623 N N . ALA A 1 84 ? -3.651 -14.406 -5.745 1.00 98.44 84 ALA A N 1
ATOM 624 C CA . ALA A 1 84 ? -3.973 -14.011 -7.116 1.00 98.44 84 ALA A CA 1
ATOM 625 C C . ALA A 1 84 ? -3.540 -12.568 -7.413 1.00 98.44 84 ALA A C 1
ATOM 627 O O . ALA A 1 84 ? -2.964 -12.302 -8.469 1.00 98.44 84 ALA A O 1
ATOM 628 N N . TYR A 1 85 ? -3.767 -11.655 -6.466 1.00 97.94 85 TYR A N 1
ATOM 629 C CA . TYR A 1 85 ? -3.364 -10.262 -6.583 1.00 97.94 85 TYR A CA 1
ATOM 630 C C . TYR A 1 85 ? -1.842 -10.137 -6.688 1.00 97.94 85 TYR A C 1
ATOM 632 O O . TYR A 1 85 ? -1.351 -9.586 -7.669 1.00 97.94 85 TYR A O 1
ATOM 640 N N . GLY A 1 86 ? -1.100 -10.738 -5.752 1.00 97.88 86 GLY A N 1
ATOM 641 C CA . GLY A 1 86 ? 0.364 -10.752 -5.742 1.00 97.88 86 GLY A CA 1
ATOM 642 C C . GLY A 1 86 ? 0.969 -11.349 -7.009 1.00 97.88 86 GLY A C 1
ATOM 643 O O . GLY A 1 86 ? 1.884 -10.774 -7.594 1.00 97.88 86 GLY A O 1
ATOM 644 N N . ALA A 1 87 ? 0.423 -12.468 -7.491 1.00 98.19 87 ALA A N 1
ATOM 645 C CA . ALA A 1 87 ? 0.876 -13.075 -8.738 1.00 98.19 87 ALA A CA 1
ATOM 646 C C . ALA A 1 87 ? 0.666 -12.126 -9.927 1.00 98.19 87 ALA A C 1
ATOM 648 O O . ALA A 1 87 ? 1.572 -11.948 -10.747 1.00 98.19 87 ALA A O 1
ATOM 649 N N . ARG A 1 88 ? -0.504 -11.479 -9.993 1.00 97.56 88 ARG A N 1
ATOM 650 C CA . ARG A 1 88 ? -0.847 -10.566 -11.082 1.00 97.56 88 ARG A CA 1
ATOM 651 C C . ARG A 1 88 ? 0.019 -9.314 -11.079 1.00 97.56 88 ARG A C 1
ATOM 653 O O . ARG A 1 88 ? 0.530 -8.936 -12.130 1.00 97.56 88 ARG A O 1
ATOM 660 N N . VAL A 1 89 ? 0.215 -8.680 -9.927 1.00 96.12 89 VAL A N 1
ATOM 661 C CA . VAL A 1 89 ? 1.034 -7.464 -9.856 1.00 96.12 89 VAL A CA 1
ATOM 662 C C . VAL A 1 89 ? 2.501 -7.757 -10.142 1.00 96.12 89 VAL A C 1
ATOM 664 O O . VAL A 1 89 ? 3.123 -7.016 -10.892 1.00 96.12 89 VAL A O 1
ATOM 667 N N . SER A 1 90 ? 3.030 -8.895 -9.685 1.00 96.62 90 SER A N 1
ATOM 668 C CA . SER A 1 90 ? 4.387 -9.334 -10.017 1.00 96.62 90 SER A CA 1
ATOM 669 C C . SER A 1 90 ? 4.571 -9.565 -11.522 1.00 96.62 90 SER A C 1
ATOM 671 O O . SER A 1 90 ? 5.595 -9.180 -12.088 1.00 96.62 90 SER A O 1
ATOM 673 N N . GLU A 1 91 ? 3.582 -10.164 -12.195 1.00 96.75 91 GLU A N 1
ATOM 674 C CA . GLU A 1 91 ? 3.583 -10.346 -13.653 1.00 96.75 91 GLU A CA 1
ATOM 675 C C . GLU A 1 91 ? 3.560 -9.000 -14.400 1.00 96.75 91 GLU A C 1
ATOM 677 O O . GLU A 1 91 ? 4.340 -8.792 -15.339 1.00 96.75 91 GLU A O 1
ATOM 682 N N . ILE A 1 92 ? 2.693 -8.075 -13.970 1.00 94.88 92 ILE A N 1
ATOM 683 C CA . ILE A 1 92 ? 2.592 -6.726 -14.539 1.00 94.88 92 ILE A CA 1
ATOM 684 C C . ILE A 1 92 ? 3.912 -5.979 -14.348 1.00 94.88 92 ILE A C 1
ATOM 686 O O . ILE A 1 92 ? 4.471 -5.496 -15.333 1.00 94.88 92 ILE A O 1
ATOM 690 N N . SER A 1 93 ? 4.462 -5.944 -13.130 1.00 94.19 93 SER A N 1
ATOM 691 C CA . SER A 1 93 ? 5.726 -5.263 -12.836 1.00 94.19 93 SER A CA 1
ATOM 692 C C . SER A 1 93 ? 6.884 -5.846 -13.640 1.00 94.19 93 SER A C 1
ATOM 694 O O . SER A 1 93 ? 7.674 -5.090 -14.198 1.00 94.19 93 SER A O 1
ATOM 696 N N . LYS A 1 94 ? 6.964 -7.175 -13.795 1.00 94.62 94 LYS A N 1
ATOM 697 C CA . LYS A 1 94 ? 7.969 -7.813 -14.659 1.00 94.62 94 LYS A CA 1
ATOM 698 C C . LYS A 1 94 ? 7.858 -7.320 -16.101 1.00 94.62 94 LYS A C 1
ATOM 700 O O . LYS A 1 94 ? 8.858 -6.933 -16.704 1.00 94.62 94 LYS A O 1
ATOM 705 N N . THR A 1 95 ? 6.644 -7.340 -16.647 1.00 94.56 95 THR A N 1
ATOM 706 C CA . THR A 1 95 ? 6.374 -6.940 -18.033 1.00 94.56 95 THR A CA 1
ATOM 707 C C . THR A 1 95 ? 6.663 -5.456 -18.250 1.00 94.56 95 THR A C 1
ATOM 709 O O . THR A 1 95 ? 7.247 -5.081 -19.265 1.00 94.56 95 THR A O 1
ATOM 712 N N . ALA A 1 96 ? 6.284 -4.610 -17.294 1.00 92.06 96 ALA A N 1
ATOM 713 C CA . ALA A 1 96 ? 6.532 -3.178 -17.335 1.00 92.06 96 ALA A CA 1
ATOM 714 C C . ALA A 1 96 ? 8.036 -2.877 -17.246 1.00 92.06 96 ALA A C 1
ATOM 716 O O . ALA A 1 96 ? 8.557 -2.170 -18.103 1.00 92.06 96 ALA A O 1
ATOM 717 N N . THR A 1 97 ? 8.773 -3.505 -16.323 1.00 90.62 97 THR A N 1
ATOM 718 C CA . THR A 1 97 ? 10.232 -3.335 -16.188 1.00 90.62 97 THR A CA 1
ATOM 719 C C . THR A 1 97 ? 10.981 -3.716 -17.463 1.00 90.62 97 THR A C 1
ATOM 721 O O . THR A 1 97 ? 11.944 -3.049 -17.833 1.00 90.62 97 THR A O 1
ATOM 724 N N . GLN A 1 98 ? 10.524 -4.747 -18.179 1.00 89.81 98 GLN A N 1
ATOM 725 C CA . GLN A 1 98 ? 11.100 -5.145 -19.469 1.00 89.81 98 GLN A CA 1
ATOM 726 C C . GLN A 1 98 ? 10.834 -4.136 -20.598 1.00 89.81 98 GLN A C 1
ATOM 728 O O . GLN A 1 98 ? 11.589 -4.103 -21.567 1.00 89.81 98 GLN A O 1
ATOM 733 N N . LYS A 1 99 ? 9.766 -3.335 -20.495 1.00 88.31 99 LYS A N 1
ATOM 734 C CA . LYS A 1 99 ? 9.366 -2.336 -21.500 1.00 88.31 99 LYS A CA 1
ATOM 735 C C . LYS A 1 99 ? 9.878 -0.925 -21.203 1.00 88.31 99 LYS A C 1
A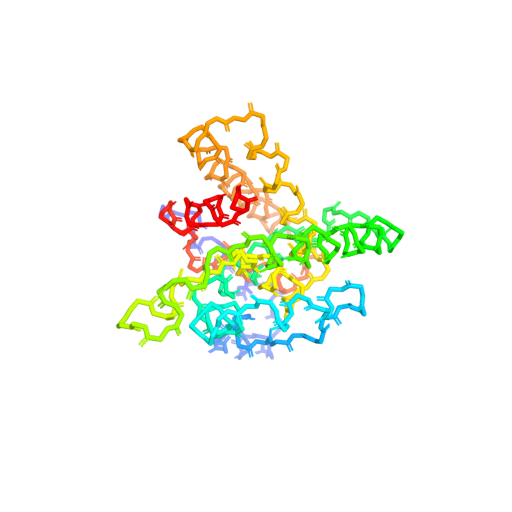TOM 737 O O . LYS A 1 99 ? 9.914 -0.104 -22.116 1.00 88.31 99 LYS A O 1
ATOM 742 N N . VAL A 1 100 ? 10.234 -0.622 -19.954 1.00 84.94 100 VAL A N 1
ATOM 743 C CA . VAL A 1 100 ? 10.708 0.710 -19.551 1.00 84.94 100 VAL A CA 1
ATOM 744 C C . VAL A 1 100 ? 12.013 1.064 -20.271 1.00 84.94 100 VAL A C 1
ATOM 746 O O . VAL A 1 100 ? 12.946 0.261 -20.337 1.00 84.94 100 VAL A O 1
ATOM 749 N N . SER A 1 101 ? 12.085 2.300 -20.777 1.00 78.62 101 SER A N 1
ATOM 750 C CA . SER A 1 101 ? 13.302 2.842 -21.383 1.00 78.62 101 SER A CA 1
ATOM 751 C C . SER A 1 101 ? 14.459 2.845 -20.383 1.00 78.62 101 SER A C 1
ATOM 753 O O . SER A 1 101 ? 14.344 3.341 -19.263 1.00 78.62 101 SER A O 1
ATOM 755 N N . GLN A 1 102 ? 15.602 2.323 -20.819 1.00 80.81 102 GLN A N 1
ATO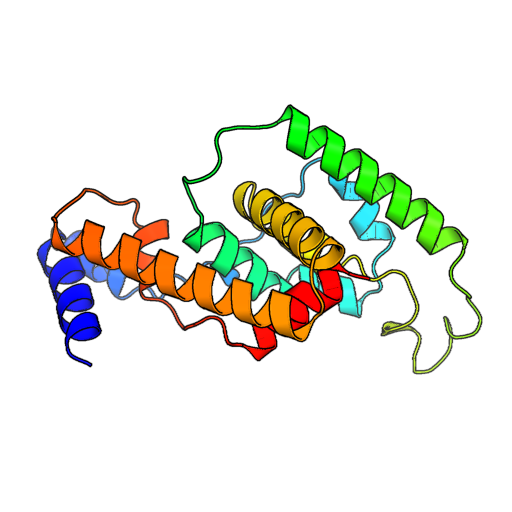M 756 C CA . GLN A 1 102 ? 16.845 2.298 -20.048 1.00 80.81 102 GLN A CA 1
ATOM 757 C C . GLN A 1 102 ? 17.747 3.503 -20.345 1.00 80.81 102 GLN A C 1
ATOM 759 O O . GLN A 1 102 ? 18.864 3.564 -19.839 1.00 80.81 102 GLN A O 1
ATOM 764 N N . GLU A 1 103 ? 17.283 4.462 -21.149 1.00 83.00 103 GLU A N 1
ATOM 765 C CA . GLU A 1 103 ? 18.073 5.609 -21.615 1.00 83.00 103 GLU A CA 1
ATOM 766 C C . GLU A 1 103 ? 18.709 6.400 -20.462 1.00 83.00 103 GLU A C 1
ATOM 768 O O . GLU A 1 103 ? 19.884 6.763 -20.512 1.00 83.00 103 GLU A O 1
ATOM 773 N N . TYR A 1 104 ? 17.962 6.582 -19.373 1.00 82.56 104 TYR A N 1
ATOM 774 C CA . TYR A 1 104 ? 18.385 7.381 -18.224 1.00 82.56 104 TYR A CA 1
ATOM 775 C C . TYR A 1 104 ? 18.875 6.552 -17.030 1.00 82.56 104 TYR A C 1
ATOM 777 O O . TYR A 1 104 ? 19.176 7.129 -15.981 1.00 82.56 104 TYR A O 1
ATOM 785 N N . SER A 1 105 ? 19.020 5.228 -17.167 1.00 80.88 105 SER A N 1
ATOM 786 C CA . SER A 1 105 ? 19.385 4.328 -16.056 1.00 80.88 105 SER A CA 1
ATOM 787 C C . SER A 1 105 ? 20.803 4.540 -15.509 1.00 80.88 105 SER A C 1
ATOM 789 O O . SER A 1 105 ? 21.123 4.073 -14.420 1.00 80.88 105 SER A O 1
ATOM 791 N N . LYS A 1 106 ? 21.651 5.279 -16.235 1.00 84.75 106 LYS A N 1
ATOM 792 C CA . LYS A 1 106 ? 23.002 5.693 -15.808 1.00 84.75 106 LYS A CA 1
ATOM 793 C C . LYS A 1 106 ? 23.139 7.204 -15.593 1.00 84.75 106 LYS A C 1
ATOM 795 O O . LYS A 1 106 ? 24.249 7.705 -15.443 1.00 84.75 106 LYS A O 1
ATOM 800 N N . SER A 1 107 ? 22.029 7.939 -15.635 1.00 88.00 107 SER A N 1
ATOM 801 C CA . SER A 1 107 ? 22.016 9.393 -15.456 1.00 88.00 107 SER A CA 1
ATOM 802 C C . SER A 1 107 ? 21.859 9.781 -13.982 1.00 88.00 107 SER A C 1
ATOM 804 O O . SER A 1 107 ? 21.612 8.936 -13.123 1.00 88.00 107 SER A O 1
ATOM 806 N N . ILE A 1 108 ? 21.902 11.085 -13.695 1.00 88.38 108 ILE A N 1
ATOM 807 C CA . ILE A 1 108 ? 21.553 11.631 -12.373 1.00 88.38 108 ILE A CA 1
ATOM 808 C C . ILE A 1 108 ? 20.105 11.319 -11.949 1.00 88.38 108 ILE A C 1
ATOM 810 O O . ILE A 1 108 ? 19.779 11.424 -10.772 1.00 88.38 108 ILE A O 1
ATOM 814 N N . PHE A 1 109 ? 19.245 10.915 -12.891 1.00 86.06 109 PHE A N 1
ATOM 815 C CA . PHE A 1 109 ? 17.854 10.535 -12.644 1.00 86.06 109 PHE A CA 1
ATOM 816 C C . PHE A 1 109 ? 17.660 9.027 -12.471 1.00 86.06 109 PHE A C 1
ATOM 818 O O . PHE A 1 109 ? 16.527 8.588 -12.302 1.00 86.06 109 PHE A O 1
ATOM 825 N N . ALA A 1 110 ? 18.730 8.223 -12.495 1.00 84.69 110 ALA A N 1
ATOM 826 C CA . ALA A 1 110 ? 18.651 6.761 -12.448 1.00 84.69 110 ALA A CA 1
ATOM 827 C C . ALA A 1 110 ? 17.805 6.222 -11.280 1.00 84.69 110 ALA A C 1
ATOM 829 O O . ALA A 1 110 ? 17.113 5.221 -11.430 1.00 84.69 110 ALA A O 1
ATOM 830 N N . SER A 1 111 ? 17.800 6.912 -10.136 1.00 83.31 111 SER A N 1
ATOM 831 C CA . SER A 1 111 ? 16.983 6.563 -8.966 1.00 83.31 111 SER A CA 1
ATOM 832 C C . SER A 1 111 ? 15.470 6.639 -9.199 1.00 83.31 111 SER A C 1
ATOM 834 O O . SER A 1 111 ? 14.713 6.010 -8.459 1.00 83.31 111 SER A O 1
ATOM 836 N N . TYR A 1 112 ? 15.026 7.389 -10.208 1.00 81.75 112 TYR A N 1
ATOM 837 C CA . TYR A 1 112 ? 13.617 7.654 -10.513 1.00 81.75 112 TYR A CA 1
ATOM 838 C C . TYR A 1 112 ? 13.133 6.962 -11.797 1.00 81.75 112 TYR A C 1
ATOM 840 O O . TYR A 1 112 ? 11.948 7.015 -12.120 1.00 81.75 112 TYR A O 1
ATOM 848 N N . VAL A 1 113 ? 14.033 6.305 -12.533 1.00 83.38 113 VAL A N 1
ATOM 849 C CA . VAL A 1 113 ? 13.728 5.627 -13.800 1.00 83.38 113 VAL A CA 1
ATOM 850 C C . VAL A 1 113 ? 13.345 4.179 -13.512 1.00 83.38 113 VAL A C 1
ATOM 852 O O . VAL A 1 113 ? 14.144 3.426 -12.963 1.00 83.38 113 VAL A O 1
ATOM 855 N N . GLY A 1 114 ? 12.132 3.770 -13.884 1.00 84.75 114 GLY A N 1
ATOM 856 C CA . GLY A 1 114 ? 11.645 2.412 -13.629 1.00 84.75 114 GLY A CA 1
ATOM 857 C C . GLY A 1 114 ? 10.147 2.355 -13.360 1.00 84.75 114 GLY A C 1
ATOM 858 O O . GLY A 1 114 ? 9.477 3.388 -13.306 1.00 84.75 114 GLY A O 1
ATOM 859 N N . VAL A 1 115 ? 9.651 1.145 -13.116 1.00 89.12 115 VAL A N 1
ATOM 860 C CA . VAL A 1 115 ? 8.284 0.901 -12.632 1.00 89.12 115 VAL A CA 1
ATOM 861 C C . VAL A 1 115 ? 8.143 1.423 -11.206 1.00 89.12 115 VAL A C 1
ATOM 863 O O . VAL A 1 115 ? 9.057 1.269 -10.388 1.00 89.12 115 VAL A O 1
ATOM 866 N N . ASP A 1 116 ? 7.020 2.067 -10.904 1.00 91.50 116 ASP A N 1
ATOM 867 C CA . ASP A 1 116 ? 6.685 2.458 -9.541 1.00 91.50 116 ASP A CA 1
ATOM 868 C C . ASP A 1 116 ? 5.811 1.386 -8.891 1.00 91.50 116 ASP A C 1
ATOM 870 O O . ASP A 1 116 ? 4.601 1.368 -9.042 1.00 91.50 116 ASP A O 1
ATOM 874 N N . ALA A 1 117 ? 6.442 0.472 -8.159 1.00 93.69 117 ALA A N 1
ATOM 875 C CA . ALA A 1 117 ? 5.741 -0.512 -7.338 1.00 93.69 117 ALA A CA 1
ATOM 876 C C . ALA A 1 117 ? 5.884 -0.194 -5.834 1.00 93.69 117 ALA A C 1
ATOM 878 O O . ALA A 1 117 ? 5.887 -1.095 -4.991 1.00 93.69 117 ALA A O 1
ATOM 879 N N . THR A 1 118 ? 6.087 1.084 -5.493 1.00 95.81 118 THR A N 1
ATOM 880 C CA . THR A 1 118 ? 6.461 1.517 -4.138 1.00 95.81 118 THR A CA 1
ATOM 881 C C . THR A 1 118 ? 5.339 1.237 -3.142 1.00 95.81 118 THR A C 1
ATOM 883 O O . THR A 1 118 ? 5.558 0.545 -2.148 1.00 95.81 118 THR A O 1
ATOM 886 N N . SER A 1 119 ? 4.122 1.709 -3.425 1.00 96.94 119 SER A N 1
ATOM 887 C CA . SER A 1 119 ? 2.952 1.522 -2.554 1.00 96.94 119 SER A CA 1
ATOM 888 C C . SER A 1 119 ? 2.590 0.049 -2.347 1.00 96.94 119 SER A C 1
ATOM 890 O O . SER A 1 119 ? 2.280 -0.357 -1.226 1.00 96.94 119 SER A O 1
ATOM 892 N N . ILE A 1 120 ? 2.695 -0.780 -3.391 1.00 97.50 120 ILE A N 1
ATOM 893 C CA . ILE A 1 120 ? 2.368 -2.206 -3.289 1.00 97.50 120 ILE A CA 1
ATOM 894 C C . ILE A 1 120 ? 3.415 -2.994 -2.502 1.00 97.50 120 ILE A C 1
ATOM 896 O O . ILE A 1 120 ? 3.062 -3.865 -1.706 1.00 97.50 120 ILE A O 1
ATOM 900 N N . TRP A 1 121 ? 4.702 -2.670 -2.660 1.00 97.56 121 TRP A N 1
ATOM 901 C CA . TRP A 1 121 ? 5.754 -3.276 -1.844 1.00 97.56 121 TRP A CA 1
ATOM 902 C C . TRP A 1 121 ? 5.664 -2.821 -0.387 1.00 97.56 121 TRP A C 1
ATOM 904 O O . TRP A 1 121 ? 5.813 -3.635 0.529 1.00 97.56 121 TRP A O 1
ATOM 914 N N . ALA A 1 122 ? 5.333 -1.546 -0.163 1.00 97.25 122 ALA A N 1
ATOM 915 C CA . ALA A 1 122 ? 5.061 -1.020 1.167 1.00 97.25 122 ALA A CA 1
ATOM 916 C C . ALA A 1 122 ? 3.905 -1.774 1.833 1.00 97.25 122 ALA A C 1
ATOM 918 O O . ALA A 1 122 ? 4.039 -2.214 2.972 1.00 97.25 122 ALA A O 1
ATOM 919 N N . ALA A 1 123 ? 2.802 -2.002 1.114 1.00 97.44 123 ALA A N 1
ATOM 920 C CA . ALA A 1 123 ? 1.677 -2.801 1.591 1.00 97.44 123 ALA A CA 1
ATOM 921 C C . ALA A 1 123 ? 2.085 -4.239 1.936 1.00 97.44 123 ALA A C 1
ATOM 923 O O . ALA A 1 123 ? 1.829 -4.711 3.047 1.00 97.44 123 ALA A O 1
ATOM 924 N N . ALA A 1 124 ? 2.766 -4.915 1.005 1.00 97.25 124 ALA A N 1
ATOM 925 C CA . ALA A 1 124 ? 3.171 -6.310 1.145 1.00 97.25 124 ALA A CA 1
ATOM 926 C C . ALA A 1 124 ? 4.113 -6.544 2.335 1.00 97.25 124 ALA A C 1
ATOM 928 O O . ALA A 1 124 ? 4.050 -7.594 2.969 1.00 97.25 124 ALA A O 1
ATOM 929 N N . THR A 1 125 ? 4.949 -5.559 2.668 1.00 95.88 125 THR A N 1
ATOM 930 C CA . THR A 1 125 ? 5.871 -5.597 3.817 1.00 95.88 125 THR A CA 1
ATOM 931 C C . THR A 1 125 ? 5.291 -4.971 5.092 1.00 95.88 125 THR A C 1
ATOM 933 O O . THR A 1 125 ? 5.982 -4.887 6.109 1.00 95.88 125 THR A O 1
ATOM 936 N N . SER A 1 126 ? 4.022 -4.550 5.073 1.00 94.19 126 SER A N 1
ATOM 937 C CA . SER A 1 126 ? 3.360 -3.883 6.200 1.00 94.19 126 SER A CA 1
ATOM 938 C C . SER A 1 126 ? 2.382 -4.774 6.949 1.00 94.19 126 SER A C 1
ATOM 940 O O . SER A 1 126 ? 2.444 -4.839 8.177 1.00 94.19 126 SER A O 1
ATOM 942 N N . SER A 1 127 ? 1.430 -5.390 6.246 1.00 93.44 127 SER A N 1
ATOM 943 C CA . SER A 1 127 ? 0.468 -6.356 6.793 1.00 93.44 127 SER A CA 1
ATOM 944 C C . SER A 1 127 ? -0.459 -6.878 5.694 1.00 93.44 127 SER A C 1
ATOM 946 O O . SER A 1 127 ? -0.641 -6.240 4.660 1.00 93.44 127 SER A O 1
ATOM 948 N N . THR A 1 128 ? -1.138 -7.993 5.961 1.00 94.81 128 THR A N 1
ATOM 949 C CA . THR A 1 128 ? -2.243 -8.502 5.133 1.00 94.81 128 THR A CA 1
ATOM 950 C C . THR A 1 128 ? -3.300 -7.425 4.867 1.00 94.81 128 THR A C 1
ATOM 952 O O . THR A 1 128 ? -3.678 -7.201 3.722 1.00 94.81 128 THR A O 1
ATOM 9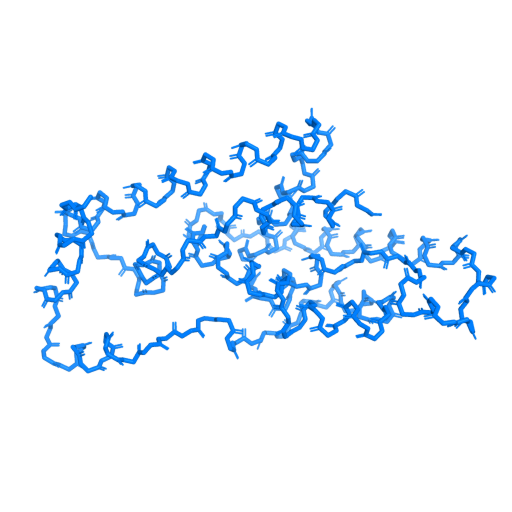55 N N . THR A 1 129 ? -3.719 -6.692 5.903 1.00 95.31 129 THR A N 1
ATOM 956 C CA . THR A 1 129 ? -4.698 -5.605 5.766 1.00 95.31 129 THR A CA 1
ATOM 957 C C . THR A 1 129 ? -4.190 -4.478 4.872 1.00 95.31 129 THR A C 1
ATOM 959 O O . THR A 1 129 ? -4.957 -3.924 4.093 1.00 95.31 129 THR A O 1
ATOM 962 N N . ALA A 1 130 ? -2.900 -4.136 4.941 1.00 96.31 130 ALA A N 1
ATOM 963 C CA . ALA A 1 130 ? -2.330 -3.119 4.064 1.00 96.31 130 ALA A CA 1
ATOM 964 C C . ALA A 1 130 ? -2.400 -3.544 2.586 1.00 96.31 130 ALA A C 1
ATOM 966 O O . ALA A 1 130 ? -2.642 -2.699 1.729 1.00 96.31 130 ALA A O 1
ATOM 967 N N . ILE A 1 131 ? -2.271 -4.844 2.285 1.00 97.69 131 ILE A N 1
ATOM 968 C CA . ILE A 1 131 ? -2.476 -5.383 0.929 1.00 97.69 131 ILE A CA 1
ATOM 969 C C . ILE A 1 131 ? -3.932 -5.194 0.481 1.00 97.69 131 ILE A C 1
ATOM 971 O O . ILE A 1 131 ? -4.166 -4.778 -0.652 1.00 97.69 131 ILE A O 1
ATOM 975 N N . HIS A 1 132 ? -4.915 -5.441 1.354 1.00 97.44 132 HIS A N 1
ATOM 976 C CA . HIS A 1 132 ? -6.330 -5.184 1.038 1.00 97.44 132 HIS A CA 1
ATOM 977 C C . HIS A 1 132 ? -6.606 -3.708 0.762 1.00 97.44 132 HIS A C 1
ATOM 979 O O . HIS A 1 132 ? -7.269 -3.374 -0.216 1.00 97.44 132 HIS A O 1
ATOM 985 N N . VAL A 1 133 ? -6.069 -2.825 1.604 1.00 97.38 133 VAL A N 1
ATOM 986 C CA . VAL A 1 133 ? -6.166 -1.368 1.437 1.00 97.38 133 VAL A CA 1
ATOM 987 C C . VAL A 1 133 ? -5.512 -0.931 0.125 1.00 97.38 133 VAL A C 1
ATOM 989 O O . VAL A 1 133 ? -6.051 -0.074 -0.570 1.00 97.38 133 VAL A O 1
ATOM 992 N N . HIS A 1 134 ? -4.368 -1.511 -0.240 1.00 97.94 134 HIS A N 1
ATOM 993 C CA . HIS A 1 134 ? -3.703 -1.213 -1.508 1.00 97.94 134 HIS A CA 1
ATOM 994 C C . HIS A 1 134 ? -4.535 -1.663 -2.712 1.00 97.94 134 HIS A C 1
ATOM 996 O O . HIS A 1 134 ? -4.705 -0.894 -3.651 1.00 97.94 134 HIS A O 1
ATOM 1002 N N . LEU A 1 135 ? -5.151 -2.847 -2.651 1.00 97.25 135 LEU A N 1
ATOM 1003 C CA . LEU A 1 135 ? -6.083 -3.285 -3.690 1.00 97.25 135 LEU A CA 1
ATOM 1004 C C . LEU A 1 135 ? -7.274 -2.320 -3.827 1.00 97.25 135 LEU A C 1
ATOM 1006 O O . LEU A 1 135 ? -7.647 -1.972 -4.944 1.00 97.25 135 LEU A O 1
ATOM 1010 N N . LEU A 1 136 ? -7.832 -1.839 -2.709 1.00 97.25 136 LEU A N 1
ATOM 1011 C CA . LEU A 1 136 ? -8.849 -0.783 -2.734 1.00 97.25 136 LEU A CA 1
ATOM 1012 C C . LEU A 1 136 ? -8.307 0.495 -3.388 1.00 97.25 136 LEU A C 1
ATOM 1014 O O . LEU A 1 136 ? -9.013 1.093 -4.190 1.00 97.25 136 LEU A O 1
ATOM 1018 N N . ALA A 1 137 ? -7.062 0.888 -3.109 1.00 97.69 137 ALA A N 1
ATOM 1019 C CA . ALA A 1 137 ? -6.436 2.046 -3.747 1.00 97.69 137 ALA A CA 1
ATOM 1020 C C . ALA A 1 137 ? -6.395 1.895 -5.271 1.00 97.69 137 ALA A C 1
ATOM 1022 O O . ALA A 1 137 ? -6.794 2.818 -5.970 1.00 97.69 137 ALA A O 1
ATOM 1023 N N . CYS A 1 138 ? -6.018 0.721 -5.785 1.00 97.75 138 CYS A N 1
ATOM 1024 C CA . CYS A 1 138 ? -6.062 0.433 -7.219 1.00 97.75 138 CYS A CA 1
ATOM 1025 C C . CYS A 1 138 ? -7.490 0.490 -7.790 1.00 97.75 138 CYS A C 1
ATOM 1027 O O . CYS A 1 138 ? -7.689 0.976 -8.899 1.00 97.75 138 CYS A O 1
ATOM 1029 N N . MET A 1 139 ? -8.499 0.030 -7.042 1.00 97.00 139 MET A N 1
ATOM 1030 C CA . MET A 1 139 ? -9.900 0.136 -7.473 1.00 97.00 139 MET A CA 1
ATOM 1031 C C . MET A 1 139 ? -10.379 1.591 -7.518 1.00 97.00 139 MET A C 1
ATOM 1033 O O . MET A 1 139 ? -11.064 1.975 -8.462 1.00 97.00 139 MET A O 1
ATOM 1037 N N . LEU A 1 140 ? -10.016 2.406 -6.522 1.00 97.62 140 LEU A N 1
ATOM 1038 C CA . LEU A 1 140 ? -10.344 3.832 -6.515 1.00 97.62 140 LEU A CA 1
ATOM 1039 C C . LEU A 1 140 ? -9.627 4.568 -7.658 1.00 97.62 140 LEU A C 1
ATOM 1041 O O . LEU A 1 140 ? -10.221 5.405 -8.334 1.00 97.62 140 LEU A O 1
ATOM 1045 N N . ALA A 1 141 ? -8.371 4.205 -7.902 1.00 96.56 141 ALA A N 1
ATOM 1046 C CA . ALA A 1 141 ? -7.555 4.729 -8.981 1.00 96.56 141 ALA A CA 1
ATOM 1047 C C . ALA A 1 141 ? -8.146 4.467 -10.376 1.00 96.56 141 ALA A C 1
ATOM 1049 O O . ALA A 1 141 ? -8.056 5.321 -11.253 1.00 96.56 141 ALA A O 1
ATOM 1050 N N . GLU A 1 142 ? -8.769 3.312 -10.587 1.00 96.25 142 GLU A N 1
ATOM 1051 C CA . GLU A 1 142 ? -9.388 2.978 -11.874 1.00 96.25 142 GLU A CA 1
ATOM 1052 C C . GLU A 1 142 ? -10.710 3.729 -12.107 1.00 96.25 142 GLU A C 1
ATOM 1054 O O . GLU A 1 142 ? -11.079 4.024 -13.242 1.00 96.25 142 GLU A O 1
ATOM 1059 N N . LEU A 1 143 ? -11.445 4.026 -11.034 1.00 97.25 143 LEU A N 1
ATOM 1060 C CA . LEU A 1 143 ? -12.820 4.527 -11.112 1.00 97.25 143 LEU A CA 1
ATOM 1061 C C . LEU A 1 143 ? -12.934 6.053 -11.032 1.00 97.25 143 LEU A C 1
ATOM 1063 O O . LEU A 1 143 ? -13.892 6.610 -11.567 1.00 97.25 143 LEU A O 1
ATOM 1067 N N . TRP A 1 144 ? -11.986 6.720 -10.373 1.00 97.94 144 TRP A N 1
ATOM 1068 C CA . TRP A 1 144 ? -12.035 8.158 -10.107 1.00 97.94 144 TRP A CA 1
ATOM 1069 C C . TRP A 1 144 ? -10.744 8.860 -10.500 1.00 97.94 144 TRP A C 1
ATOM 1071 O O . TRP A 1 144 ? -9.661 8.259 -10.515 1.00 97.94 144 TRP A O 1
ATOM 1081 N N . ASP A 1 145 ? -10.839 10.165 -10.757 1.00 97.56 145 ASP A N 1
ATOM 1082 C CA . ASP A 1 145 ? -9.647 10.986 -10.931 1.00 97.56 145 ASP A CA 1
ATOM 1083 C C . ASP A 1 145 ? -8.842 11.103 -9.621 1.00 97.56 145 ASP A C 1
ATOM 1085 O O . ASP A 1 145 ? -9.299 10.737 -8.534 1.00 97.56 145 ASP A O 1
ATOM 1089 N N . ALA A 1 146 ? -7.602 11.587 -9.716 1.00 96.62 146 ALA A N 1
ATOM 1090 C CA . ALA A 1 146 ? -6.701 11.661 -8.564 1.00 96.62 146 ALA A CA 1
ATOM 1091 C C . ALA A 1 146 ? -7.247 12.543 -7.423 1.00 96.62 146 ALA A C 1
ATOM 1093 O O . ALA A 1 146 ? -7.021 12.266 -6.242 1.00 96.62 146 ALA A O 1
ATOM 1094 N N . SER A 1 147 ? -7.976 13.611 -7.756 1.00 97.25 147 SER A N 1
ATOM 1095 C CA . SER A 1 147 ? -8.502 14.560 -6.774 1.00 97.25 147 SER A CA 1
ATOM 1096 C C . SER A 1 147 ? -9.713 13.994 -6.029 1.00 97.25 147 SER A C 1
ATOM 1098 O O . SER A 1 147 ? -9.824 14.146 -4.805 1.00 97.25 147 SER A O 1
ATOM 1100 N N . GLU A 1 148 ? -10.575 13.280 -6.749 1.00 98.00 148 GLU A N 1
ATOM 1101 C CA . GLU A 1 148 ? -11.732 12.566 -6.229 1.00 98.00 148 GLU A CA 1
ATOM 1102 C C . GLU A 1 148 ? -11.285 11.389 -5.362 1.00 98.00 148 GLU A C 1
ATOM 1104 O O . GLU A 1 148 ? -11.684 11.312 -4.201 1.00 98.00 148 GLU A O 1
ATOM 1109 N N . ALA A 1 149 ? -10.375 10.540 -5.851 1.00 97.94 149 ALA A N 1
ATOM 1110 C CA . ALA A 1 149 ? -9.855 9.405 -5.088 1.00 97.94 149 ALA A CA 1
ATOM 1111 C C . ALA A 1 149 ? -9.163 9.846 -3.788 1.00 97.94 149 ALA A C 1
ATOM 1113 O O . ALA A 1 149 ? -9.391 9.259 -2.729 1.00 97.94 149 ALA A O 1
ATOM 1114 N N . THR A 1 150 ? -8.385 10.934 -3.825 1.00 97.81 150 THR A N 1
ATOM 1115 C CA . THR A 1 150 ? -7.784 11.521 -2.614 1.00 97.81 150 THR A CA 1
ATOM 1116 C C . THR A 1 150 ? -8.853 12.013 -1.631 1.00 97.81 150 THR A C 1
ATOM 1118 O O . THR A 1 150 ? -8.691 11.884 -0.416 1.00 97.81 150 THR A O 1
ATOM 1121 N N . SER A 1 151 ? -9.956 12.579 -2.131 1.00 98.19 151 SER A N 1
ATOM 1122 C CA . SER A 1 151 ? -11.078 13.025 -1.292 1.00 98.19 151 SER A CA 1
ATOM 1123 C C . SER A 1 151 ? -11.798 11.843 -0.647 1.00 98.19 151 SER A C 1
ATOM 1125 O O . SER A 1 151 ? -11.995 11.857 0.566 1.00 98.19 151 SER A O 1
ATOM 1127 N N . ILE A 1 152 ? -12.073 10.789 -1.419 1.00 98.19 152 ILE A N 1
ATOM 1128 C CA . ILE A 1 152 ? -12.655 9.536 -0.923 1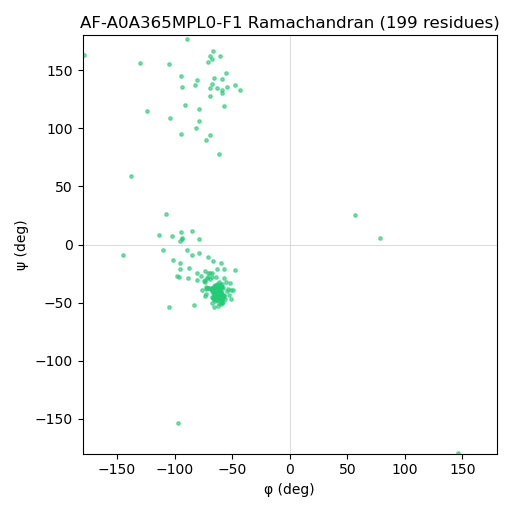.00 98.19 152 ILE A CA 1
ATOM 1129 C C . ILE A 1 152 ? -11.758 8.926 0.159 1.00 98.19 152 ILE A C 1
ATOM 1131 O O . ILE A 1 152 ? -12.244 8.562 1.226 1.00 98.19 152 ILE A O 1
ATOM 1135 N N . TRP A 1 153 ? -10.440 8.867 -0.056 1.00 97.50 153 TRP A N 1
ATOM 1136 C CA . TRP A 1 153 ? -9.500 8.385 0.959 1.00 97.50 153 TRP A CA 1
ATOM 1137 C C . TRP A 1 153 ? -9.545 9.204 2.249 1.00 97.50 153 TRP A C 1
ATOM 1139 O O . TRP A 1 153 ? -9.546 8.628 3.340 1.00 97.50 153 TRP A O 1
ATOM 1149 N N . ALA A 1 154 ? -9.586 10.533 2.140 1.00 97.00 154 ALA A N 1
ATOM 1150 C CA . ALA A 1 154 ? -9.660 11.411 3.303 1.00 97.00 154 ALA A CA 1
ATOM 1151 C C . ALA A 1 154 ? -10.951 11.168 4.102 1.00 97.00 154 ALA A C 1
ATOM 1153 O O . ALA A 1 154 ? -10.906 11.076 5.330 1.00 97.00 154 ALA A O 1
ATOM 1154 N N . GLU A 1 155 ? -12.080 10.993 3.413 1.00 97.56 155 GLU A N 1
ATOM 1155 C CA . GLU A 1 155 ? -13.363 10.657 4.034 1.00 97.56 155 GLU A CA 1
ATOM 1156 C C . GLU A 1 155 ? -13.339 9.268 4.683 1.00 97.56 155 GLU A C 1
ATOM 1158 O O . GLU A 1 155 ? -13.700 9.143 5.851 1.00 97.56 155 GLU A O 1
ATOM 1163 N N . LEU A 1 156 ? -12.833 8.239 3.993 1.00 96.62 156 LEU A N 1
ATOM 1164 C CA . LEU A 1 156 ? -12.711 6.881 4.538 1.00 96.62 156 LEU A CA 1
ATOM 1165 C C . LEU A 1 156 ? -11.877 6.853 5.824 1.00 96.62 156 LEU A C 1
ATOM 1167 O O . LEU A 1 156 ? -12.263 6.214 6.803 1.00 96.62 156 LEU A O 1
ATOM 1171 N N . VAL A 1 157 ? -10.740 7.555 5.844 1.00 95.69 157 VAL A N 1
ATOM 1172 C CA . VAL A 1 157 ? -9.882 7.656 7.034 1.00 95.69 157 VAL A CA 1
ATOM 1173 C C . VAL A 1 157 ? -10.601 8.393 8.166 1.00 95.69 157 VAL A C 1
ATOM 1175 O O . VAL A 1 157 ? -10.552 7.939 9.313 1.00 95.69 157 VAL A O 1
ATOM 1178 N N . ALA A 1 158 ? -11.278 9.504 7.865 1.00 94.81 158 ALA A N 1
ATOM 1179 C CA . ALA A 1 158 ? -11.999 10.291 8.860 1.00 94.81 158 ALA A CA 1
ATOM 1180 C C . ALA A 1 158 ? -13.169 9.507 9.475 1.00 94.81 158 ALA A C 1
ATOM 1182 O O . ALA A 1 158 ? -13.282 9.436 10.701 1.00 94.81 158 ALA A O 1
ATOM 1183 N N . GLU A 1 159 ? -14.007 8.878 8.650 1.00 95.62 159 GLU A N 1
ATOM 1184 C CA . GLU A 1 159 ? -15.154 8.090 9.109 1.00 95.62 159 GLU A CA 1
ATOM 1185 C C . GLU A 1 159 ? -14.713 6.847 9.878 1.00 95.62 159 GLU A C 1
ATOM 1187 O O . GLU A 1 159 ? -15.246 6.570 10.953 1.00 95.62 159 GLU A O 1
ATOM 1192 N N . ARG A 1 160 ? -13.662 6.152 9.424 1.00 94.06 160 ARG A N 1
ATOM 1193 C CA . ARG A 1 160 ? -13.138 4.993 10.157 1.00 94.06 160 ARG A CA 1
ATOM 1194 C C . ARG A 1 160 ? -12.623 5.374 11.544 1.00 94.06 160 ARG A C 1
ATOM 1196 O O . ARG A 1 160 ? -12.860 4.654 12.513 1.00 94.06 160 ARG A O 1
ATOM 1203 N N . ARG A 1 161 ? -11.949 6.519 11.677 1.00 90.88 161 ARG A N 1
ATOM 1204 C CA . ARG A 1 161 ? -11.509 7.023 12.988 1.00 90.88 161 ARG A CA 1
ATOM 1205 C C . ARG A 1 161 ? -12.684 7.382 13.890 1.00 90.88 161 ARG A C 1
ATOM 1207 O O . ARG A 1 161 ? -12.639 7.056 15.078 1.00 90.88 161 ARG A O 1
ATOM 1214 N N . LYS A 1 162 ? -13.730 8.017 13.350 1.00 91.12 162 LYS A N 1
ATOM 1215 C CA . LYS A 1 162 ? -14.965 8.313 14.097 1.00 91.12 162 LYS A CA 1
ATOM 1216 C C . LYS A 1 162 ? -15.639 7.035 14.589 1.00 91.12 162 LYS A C 1
ATOM 1218 O O . LYS A 1 162 ? -15.998 6.968 15.759 1.00 91.12 162 LYS A O 1
ATOM 1223 N N . GLU A 1 163 ? -15.745 6.015 13.740 1.00 91.75 163 GLU A N 1
ATOM 1224 C CA . GLU A 1 163 ? -16.319 4.716 14.102 1.00 91.75 163 GLU A CA 1
ATOM 1225 C C . GLU A 1 163 ? -15.547 4.055 15.253 1.00 91.75 163 GLU A C 1
ATOM 1227 O O . GLU A 1 163 ? -16.146 3.653 16.248 1.00 91.75 163 GLU A O 1
ATOM 1232 N N . ILE A 1 164 ? -14.212 3.987 15.166 1.00 88.31 164 ILE A N 1
ATOM 1233 C CA . ILE A 1 164 ? -13.378 3.414 16.238 1.00 88.31 164 ILE A CA 1
ATOM 1234 C C . ILE A 1 164 ? -13.529 4.224 17.530 1.00 88.31 164 ILE A C 1
ATOM 1236 O O . ILE A 1 164 ? -13.638 3.647 18.609 1.00 88.31 164 ILE A O 1
ATOM 1240 N N . SER A 1 165 ? -13.574 5.553 17.420 1.00 85.56 165 SER A N 1
ATOM 1241 C CA . SER A 1 165 ? -13.767 6.445 18.568 1.00 85.56 165 SER A CA 1
ATOM 1242 C C . SER A 1 165 ? -15.098 6.186 19.265 1.00 85.56 165 SER A C 1
ATOM 1244 O O . SER A 1 165 ? -15.130 6.033 20.480 1.00 85.56 165 SER A O 1
ATOM 1246 N N . TYR A 1 166 ? -16.177 6.063 18.493 1.00 86.75 166 TYR A N 1
ATOM 1247 C CA . TYR A 1 166 ? -17.499 5.737 19.012 1.00 86.75 166 TYR A CA 1
ATOM 1248 C C . TYR A 1 166 ? -17.516 4.373 19.718 1.00 86.75 166 TYR A C 1
ATOM 1250 O O . TYR A 1 166 ? -18.049 4.252 20.814 1.00 86.75 166 TYR A O 1
ATOM 1258 N N . ARG A 1 167 ? -16.873 3.350 19.143 1.00 84.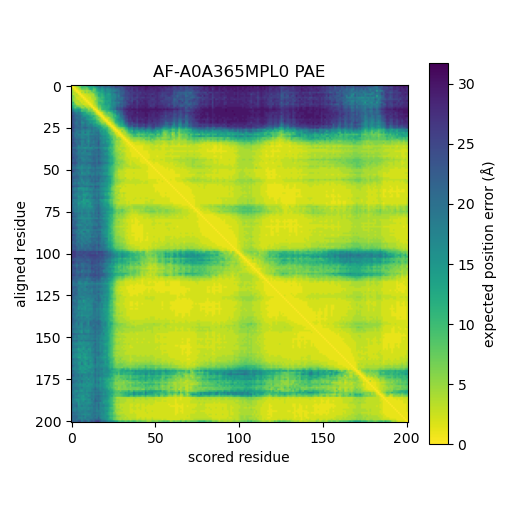62 167 ARG A N 1
ATOM 1259 C CA . ARG A 1 167 ? -16.774 2.016 19.763 1.00 84.62 167 ARG A CA 1
ATOM 1260 C C . ARG A 1 167 ? -15.997 2.031 21.083 1.00 84.62 167 ARG A C 1
ATOM 1262 O O . ARG A 1 167 ? -16.396 1.355 22.026 1.00 84.62 167 ARG A O 1
ATOM 1269 N N . LEU A 1 168 ? -14.935 2.836 21.174 1.00 79.31 168 LEU A N 1
ATOM 1270 C CA . LEU A 1 168 ? -14.200 3.051 22.427 1.00 79.31 168 LEU A CA 1
ATOM 1271 C C . LEU A 1 168 ? -15.061 3.747 23.490 1.00 79.31 168 LEU A C 1
ATOM 1273 O O . LEU A 1 168 ? -15.000 3.371 24.657 1.00 79.31 168 LEU A O 1
ATOM 1277 N N . GLU A 1 169 ? -15.866 4.741 23.102 1.00 80.94 169 GLU A N 1
ATOM 1278 C CA . GLU A 1 169 ? -16.794 5.426 24.018 1.00 80.94 169 GLU A CA 1
ATOM 1279 C C . GLU A 1 169 ? -17.884 4.489 24.560 1.00 80.94 169 GLU A C 1
ATOM 1281 O O . GLU A 1 169 ? -18.355 4.687 25.676 1.00 80.94 169 GLU A O 1
ATOM 1286 N N . GLN A 1 170 ? -18.241 3.451 23.802 1.00 83.19 170 GLN A N 1
ATOM 1287 C CA . GLN A 1 170 ? -19.203 2.418 24.196 1.00 83.19 170 GLN A CA 1
ATOM 1288 C C . GLN A 1 170 ? -18.573 1.283 25.030 1.00 83.19 170 GLN A C 1
ATOM 1290 O O . GLN A 1 170 ? -19.210 0.248 25.219 1.00 83.19 170 GLN A O 1
ATOM 1295 N N . GLU A 1 171 ? -17.333 1.459 25.509 1.00 77.19 171 GLU A N 1
ATOM 1296 C CA . GLU A 1 171 ? -16.568 0.484 26.306 1.00 77.19 171 GLU A CA 1
ATOM 1297 C C . GLU A 1 171 ? -16.383 -0.882 25.615 1.00 77.19 171 GLU A C 1
ATOM 1299 O O . GLU A 1 171 ? -16.177 -1.913 26.260 1.00 77.19 171 GLU A O 1
ATOM 1304 N N . GLU A 1 172 ? -16.425 -0.911 24.280 1.00 77.81 172 GLU A N 1
ATOM 1305 C CA . GLU A 1 172 ? -16.161 -2.133 23.532 1.00 77.81 172 GLU A CA 1
ATOM 1306 C C . GLU A 1 172 ? -14.679 -2.522 23.654 1.00 77.81 172 GLU A C 1
ATOM 1308 O O . GLU A 1 172 ? -13.774 -1.697 23.489 1.00 77.81 172 GLU A O 1
ATOM 1313 N N . ALA A 1 173 ? -14.411 -3.805 23.909 1.00 75.62 173 ALA A N 1
ATOM 1314 C CA . ALA A 1 173 ? -13.054 -4.332 23.964 1.00 75.62 173 ALA A CA 1
ATOM 1315 C C . ALA A 1 173 ? -12.420 -4.334 22.561 1.00 75.62 173 ALA A C 1
ATOM 1317 O O . ALA A 1 173 ? -12.583 -5.272 21.780 1.00 75.62 173 ALA A O 1
ATOM 1318 N N . LEU A 1 174 ? -11.680 -3.273 22.239 1.00 76.44 174 LEU A N 1
ATOM 1319 C CA . LEU A 1 174 ? -10.946 -3.149 20.983 1.00 76.44 174 LEU A CA 1
ATOM 1320 C C . LEU A 1 174 ? -9.500 -3.615 21.134 1.00 76.44 174 LEU A C 1
ATOM 1322 O O . LEU A 1 174 ? -8.839 -3.385 22.147 1.00 76.44 174 LEU A O 1
ATOM 1326 N N . HIS A 1 175 ? -8.968 -4.230 20.077 1.00 77.50 175 HIS A N 1
ATOM 1327 C CA . HIS A 1 175 ? -7.543 -4.530 20.011 1.00 77.50 175 HIS A CA 1
ATOM 1328 C C . HIS A 1 175 ? -6.719 -3.241 20.134 1.00 77.50 175 HIS A C 1
ATOM 1330 O O . HIS A 1 175 ? -6.960 -2.270 19.413 1.00 77.50 175 HIS A O 1
ATOM 1336 N N . PHE A 1 176 ? -5.687 -3.269 20.984 1.00 71.19 176 PHE A N 1
ATOM 1337 C CA . PHE A 1 176 ? -4.788 -2.134 21.233 1.00 71.19 176 PHE A CA 1
ATOM 1338 C C . PHE A 1 176 ? -4.248 -1.498 19.942 1.00 71.19 176 PHE A C 1
ATOM 1340 O O . PHE A 1 176 ? -4.191 -0.276 19.835 1.00 71.19 176 PHE A O 1
ATOM 1347 N N . GLY A 1 177 ? -3.915 -2.312 18.932 1.00 72.38 177 GLY A N 1
ATOM 1348 C CA . GLY A 1 177 ? -3.441 -1.813 17.638 1.00 72.38 177 GLY A CA 1
ATOM 1349 C C . GLY A 1 177 ? -4.448 -0.929 16.902 1.00 72.38 177 GLY A C 1
ATOM 1350 O O . GLY A 1 177 ? -4.071 0.096 16.344 1.00 72.38 177 GLY A O 1
ATOM 1351 N N . LEU A 1 178 ? -5.733 -1.285 16.958 1.00 78.75 178 LEU A N 1
ATOM 1352 C CA . LEU A 1 178 ? -6.808 -0.527 16.321 1.00 78.75 178 LEU A CA 1
ATOM 1353 C C . LEU A 1 178 ? -7.099 0.773 17.086 1.00 78.75 178 LEU A C 1
ATOM 1355 O O . LEU A 1 178 ? -7.208 1.836 16.477 1.00 78.75 178 LEU A O 1
ATOM 1359 N N . ALA A 1 179 ? -7.164 0.699 18.419 1.00 75.00 179 ALA A N 1
ATOM 1360 C CA . ALA A 1 179 ? -7.367 1.869 19.273 1.00 75.00 179 ALA A CA 1
ATOM 1361 C C . ALA A 1 179 ? -6.213 2.878 19.136 1.00 75.00 179 ALA A C 1
ATOM 1363 O O . ALA A 1 179 ? -6.441 4.075 18.970 1.00 75.00 179 ALA A O 1
ATOM 1364 N N . SER A 1 180 ? -4.968 2.391 19.128 1.00 73.25 180 SER A N 1
ATOM 1365 C CA . SER A 1 180 ? -3.780 3.227 18.947 1.00 73.25 180 SER A CA 1
ATOM 1366 C C . SER A 1 180 ? -3.754 3.879 17.560 1.00 73.25 180 SER A C 1
ATOM 1368 O O . SER A 1 180 ? -3.545 5.087 17.464 1.00 73.25 180 SER A O 1
ATOM 1370 N N . ALA A 1 181 ? -4.073 3.142 16.489 1.00 77.81 181 ALA A N 1
ATOM 1371 C CA . ALA A 1 181 ? -4.133 3.698 15.134 1.00 77.81 181 ALA A CA 1
ATOM 1372 C C . ALA A 1 181 ? -5.141 4.855 14.991 1.00 77.81 181 ALA A C 1
ATOM 1374 O O . ALA A 1 181 ? -4.885 5.802 14.246 1.00 77.81 181 ALA A O 1
ATOM 1375 N N . ALA A 1 182 ? -6.262 4.813 15.721 1.00 77.88 182 ALA A N 1
ATOM 1376 C CA . ALA A 1 182 ? -7.262 5.881 15.709 1.00 77.88 182 ALA A CA 1
ATOM 1377 C C . ALA A 1 182 ? -6.808 7.163 16.435 1.00 77.88 182 ALA A C 1
ATOM 1379 O O . ALA A 1 182 ? -7.228 8.254 16.045 1.00 77.88 182 ALA A O 1
ATOM 1380 N N . VAL A 1 183 ? -5.934 7.044 17.441 1.00 72.75 183 VAL A N 1
ATOM 1381 C CA . VAL A 1 183 ? -5.379 8.168 18.229 1.00 72.75 183 VAL A CA 1
ATOM 1382 C C . VAL A 1 183 ? -4.115 8.748 17.600 1.00 72.75 183 VAL A C 1
ATOM 1384 O O . VAL A 1 183 ? -3.808 9.924 17.789 1.00 72.75 183 VAL A O 1
ATOM 1387 N N . GLN A 1 184 ? -3.361 7.922 16.874 1.00 73.44 184 GLN A N 1
ATOM 1388 C CA . GLN A 1 184 ? -2.095 8.317 16.269 1.00 73.44 184 GLN A CA 1
ATOM 1389 C C . GLN A 1 184 ? -2.244 9.457 15.266 1.00 73.44 184 GLN A C 1
ATOM 1391 O O . GLN A 1 184 ? -3.335 9.718 14.747 1.00 73.44 184 GLN A O 1
ATOM 1396 N N . GLN A 1 185 ? -1.100 10.085 14.972 1.00 73.56 185 GLN A N 1
ATOM 1397 C CA . GLN A 1 185 ? -0.972 11.184 14.024 1.00 73.56 185 GLN A CA 1
ATOM 1398 C C . GLN A 1 185 ? -1.784 10.926 12.749 1.00 73.56 185 GLN A C 1
ATOM 1400 O O . GLN A 1 185 ? -1.755 9.837 12.167 1.00 73.56 185 GLN A O 1
ATOM 1405 N N . GLU A 1 186 ? -2.523 11.953 12.345 1.00 82.50 186 GLU A N 1
ATOM 1406 C CA . GLU A 1 186 ? -3.384 11.927 11.172 1.00 82.50 186 GLU A CA 1
ATOM 1407 C C . GLU A 1 186 ? -2.575 11.622 9.901 1.00 82.50 186 GLU A C 1
ATOM 1409 O O . GLU A 1 186 ? -1.427 12.051 9.755 1.00 82.50 186 GLU A O 1
ATOM 1414 N N . ILE A 1 187 ? -3.170 10.840 8.995 1.00 91.94 187 ILE A N 1
ATOM 1415 C CA . ILE A 1 187 ? -2.606 10.607 7.663 1.00 91.94 187 ILE A CA 1
ATOM 1416 C C . ILE A 1 187 ? -2.951 11.845 6.846 1.00 91.94 187 ILE A C 1
ATOM 1418 O O . ILE A 1 187 ? -4.129 12.149 6.661 1.00 91.94 187 ILE A O 1
ATOM 1422 N N . THR A 1 188 ? -1.940 12.590 6.409 1.00 94.56 188 THR A N 1
ATOM 1423 C CA . THR A 1 188 ? -2.183 13.869 5.740 1.00 94.56 188 THR A CA 1
ATOM 1424 C C . THR A 1 188 ? -2.789 13.656 4.356 1.00 94.56 188 THR A C 1
ATOM 1426 O O . THR A 1 188 ? -2.605 12.616 3.722 1.00 94.56 188 THR A O 1
ATOM 1429 N N . ARG A 1 189 ? -3.483 14.674 3.842 1.00 96.00 189 ARG A N 1
ATOM 1430 C CA . ARG A 1 189 ? -4.032 14.629 2.483 1.00 96.00 189 ARG A CA 1
ATOM 1431 C C . ARG A 1 189 ? -2.944 14.398 1.427 1.00 96.00 189 ARG A C 1
ATOM 1433 O O . ARG A 1 189 ? -3.168 13.629 0.502 1.00 96.00 189 ARG A O 1
ATOM 1440 N N . ASP A 1 190 ? -1.761 14.981 1.611 1.00 96.88 190 ASP A N 1
ATOM 1441 C CA . ASP A 1 190 ? -0.613 14.774 0.717 1.00 96.88 190 ASP A CA 1
ATOM 1442 C C . ASP A 1 190 ? -0.095 13.330 0.765 1.00 96.88 190 ASP A C 1
ATOM 1444 O O . ASP A 1 190 ? 0.270 12.760 -0.262 1.00 96.88 190 ASP A O 1
ATOM 1448 N N . GLN A 1 191 ? -0.103 12.701 1.946 1.00 96.38 191 GLN A N 1
ATOM 1449 C CA . GLN A 1 191 ? 0.226 11.283 2.083 1.00 96.38 191 GLN A CA 1
ATOM 1450 C C . GLN A 1 191 ? -0.774 10.394 1.336 1.00 96.38 191 GLN A C 1
ATOM 1452 O O . GLN A 1 191 ? -0.360 9.452 0.663 1.00 96.38 191 GLN A O 1
ATOM 1457 N N . LEU A 1 192 ? -2.069 10.712 1.413 1.00 97.38 192 LEU A N 1
ATOM 1458 C CA . LEU A 1 192 ? -3.117 9.995 0.681 1.00 97.38 192 LEU A CA 1
ATOM 1459 C C . LEU A 1 192 ? -3.003 10.205 -0.835 1.00 97.38 192 LEU A C 1
ATOM 1461 O O . LEU A 1 192 ? -3.142 9.246 -1.588 1.00 97.38 192 LEU A O 1
ATOM 1465 N N . ALA A 1 193 ? -2.679 11.421 -1.278 1.00 97.19 193 ALA A N 1
ATOM 1466 C CA . ALA A 1 193 ? -2.441 11.713 -2.689 1.00 97.19 193 ALA A CA 1
ATOM 1467 C C . ALA A 1 193 ? -1.227 10.945 -3.236 1.00 97.19 193 ALA A C 1
ATOM 1469 O O . ALA A 1 193 ? -1.287 10.390 -4.327 1.00 97.19 193 ALA A O 1
ATOM 1470 N N . SER A 1 194 ? -0.135 10.864 -2.467 1.00 96.06 194 SER A N 1
ATOM 1471 C CA . SER A 1 194 ? 1.051 10.078 -2.843 1.00 96.06 194 SER A CA 1
ATOM 1472 C C . SER A 1 194 ? 0.746 8.577 -2.919 1.00 96.06 194 SER A C 1
ATOM 1474 O O . SER A 1 194 ? 1.184 7.890 -3.843 1.00 96.06 194 SER A O 1
ATOM 1476 N N . TRP A 1 195 ? -0.048 8.068 -1.971 1.00 96.88 195 TRP A N 1
ATOM 1477 C CA . TRP A 1 195 ? -0.511 6.681 -1.965 1.00 96.88 195 TRP A CA 1
ATOM 1478 C C . TRP A 1 195 ? -1.334 6.343 -3.214 1.00 96.88 195 TRP A C 1
ATOM 1480 O O . TRP A 1 195 ? -1.041 5.354 -3.885 1.00 96.88 195 TRP A O 1
ATOM 1490 N N . ASP A 1 196 ? -2.311 7.187 -3.556 1.00 97.19 196 ASP A N 1
ATOM 1491 C CA . ASP A 1 196 ? -3.138 7.046 -4.761 1.00 97.19 196 ASP A CA 1
ATOM 1492 C C . ASP A 1 196 ? -2.303 7.161 -6.048 1.00 97.19 196 ASP A C 1
ATOM 1494 O O . ASP A 1 196 ? -2.421 6.325 -6.943 1.00 97.19 196 ASP A O 1
ATOM 1498 N N . ALA A 1 197 ? -1.387 8.131 -6.118 1.00 96.19 197 ALA A N 1
ATOM 1499 C CA . ALA A 1 197 ? -0.503 8.312 -7.266 1.00 96.19 197 ALA A CA 1
ATOM 1500 C C . ALA A 1 197 ? 0.386 7.084 -7.519 1.00 96.19 197 ALA A C 1
ATOM 1502 O O . ALA A 1 197 ? 0.521 6.653 -8.662 1.00 96.19 197 ALA A O 1
ATOM 1503 N N . SER A 1 198 ? 0.955 6.489 -6.465 1.00 94.56 198 SER A N 1
ATOM 1504 C CA . SER A 1 198 ? 1.753 5.264 -6.592 1.00 94.56 198 SER A CA 1
ATOM 1505 C C . SER A 1 198 ? 0.895 4.034 -6.911 1.00 94.56 198 SER A C 1
ATOM 1507 O O . SER A 1 198 ? 1.392 3.110 -7.542 1.00 94.56 198 SER A O 1
ATOM 1509 N N . ALA A 1 199 ? -0.379 3.990 -6.505 1.00 95.62 199 ALA A N 1
ATOM 1510 C CA . ALA A 1 199 ? -1.289 2.896 -6.860 1.00 95.62 199 ALA A CA 1
ATOM 1511 C C . ALA A 1 199 ? -1.752 2.939 -8.332 1.00 95.62 199 ALA A C 1
ATOM 1513 O O . ALA A 1 199 ? -2.148 1.903 -8.867 1.00 95.62 199 ALA A O 1
ATOM 1514 N N . ARG A 1 200 ? -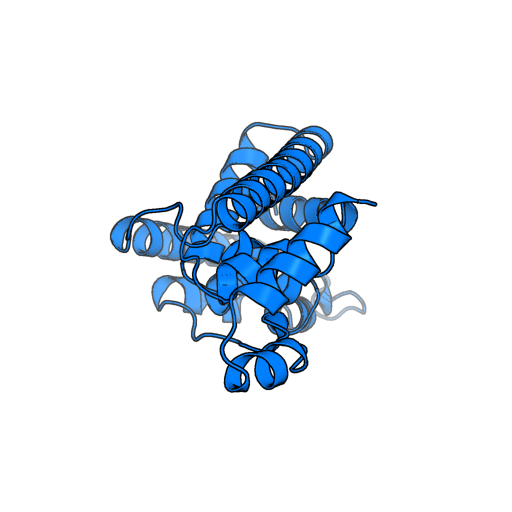1.707 4.119 -8.971 1.00 93.88 200 ARG A N 1
ATOM 1515 C CA . ARG A 1 200 ? -2.017 4.339 -10.400 1.00 93.88 200 ARG A CA 1
ATOM 1516 C C . ARG A 1 200 ? -0.873 3.993 -11.355 1.00 93.88 200 ARG A C 1
ATOM 1518 O O . ARG A 1 200 ? -1.133 3.810 -12.543 1.00 93.88 200 ARG A O 1
ATOM 1525 N N . ALA A 1 201 ? 0.365 4.033 -10.869 1.00 85.56 201 ALA A N 1
ATOM 1526 C CA . ALA A 1 201 ? 1.579 3.969 -11.682 1.00 85.56 201 ALA A CA 1
ATOM 1527 C C . ALA A 1 201 ? 1.929 2.542 -12.143 1.00 85.56 201 ALA A C 1
ATOM 1529 O O . ALA A 1 201 ? 2.542 2.430 -13.233 1.00 85.56 201 ALA A O 1
#

Radius of gyration: 18.43 Å; Cα contacts (8 Å, |Δi|>4): 235; chains: 1; bounding box: 42×36×58 Å

Solvent-accessible surface area (backbone atoms only — not comparable to full-atom values): 10976 Å² total; per-residue (Å²): 120,72,66,62,58,50,52,57,47,46,61,59,70,75,38,67,77,76,46,56,60,53,70,70,44,82,79,60,65,63,77,56,75,46,84,49,54,78,45,44,52,66,44,69,78,54,40,33,71,56,40,46,46,27,14,70,72,31,67,42,18,38,50,23,27,49,51,19,33,56,52,54,88,70,72,74,95,49,67,69,58,52,45,53,49,24,43,50,51,31,52,49,50,53,56,46,50,73,66,50,80,65,86,48,59,84,45,99,54,24,60,74,55,68,52,52,55,30,40,59,49,3,5,39,25,38,36,75,48,9,40,54,52,45,52,48,38,36,54,38,47,74,75,37,56,72,70,55,36,32,49,51,50,52,48,52,55,52,52,51,34,49,52,53,49,52,43,51,75,69,71,49,93,66,58,65,63,45,58,48,43,55,72,43,85,78,83,47,69,66,57,44,38,52,47,42,53,36,46,64,88

Secondary structure (DSSP, 8-state):
-HHHHHHHHHHHHT--THHHHHHSS---GGG---PPPTTTGGGGGGS-HHHHHHHHHSHHHHHHHHHHHHTTTTSPP-HHHHHHHHHHHHHHHHHHHHHS--TTTTSTTGGG-S---HHHHHHHTT-HHHHHHHHHHHHHHHHS-HHHHHHHHHHHHHHHHHHHHHHHHTT----HHHHHHHHS-PPPHHHHHHHHHHHH-

Nearest PDB structures (foldseek):
  8ji5-assembly1_A  TM=2.149E-01  e=8.698E+00  Aetokthonos hydrillicola Thurmond2011

Foldseek 3Di:
DVLLVVLVVLQVVLDDPVCVVVVVPLPQLLVAWADFDPLQVLVCVFAFPLLNCCLGRNLLLSLLQLQLLLCPPVDDDDVVVLNVVSNVVSVVQVVQQVVFDCPCCVPPCVNVGGQLCNNCSSNRGRDPSSNVVLVVLLVLLVPDDLVVSLVVVLVVSVVSLVVLSVCSVVVHDDDPSNSSSSSDDDCDSVSSSVSSVSSND

Mean predicted aligned error: 8.31 Å

Organism: Gibberella intermedia (NCBI:txid948311)

pLDDT: mean 84.64, std 17.47, range [37.91, 98.44]